Protein 4FE3 (pdb70)

CATH classification: 3.40.50.1000 (+1 more: 1.10.150.340)

Solvent-accessible surface area: 13437 Å² total; per-residue (Å²): 124,15,96,9,185,156,14,106,31,11,103,92,112,12,16,98,31,130,69,62,90,133,2,38,111,15,1,38,6,0,61,174,16,14,35,83,77,0,1,0,0,0,8,1,22,17,0,0,1,37,12,22,102,131,86,152,112,10,12,20,0,27,16,2,0,6,85,15,185,47,3,79,113,113,12,48,146,104,6,76,97,21,38,129,95,1,35,49,28,36,22,36,40,128,54,68,59,132,86,20,70,77,97,0,52,77,32,17,90,94,8,16,32,26,0,59,144,43,20,0,36,120,83,82,13,130,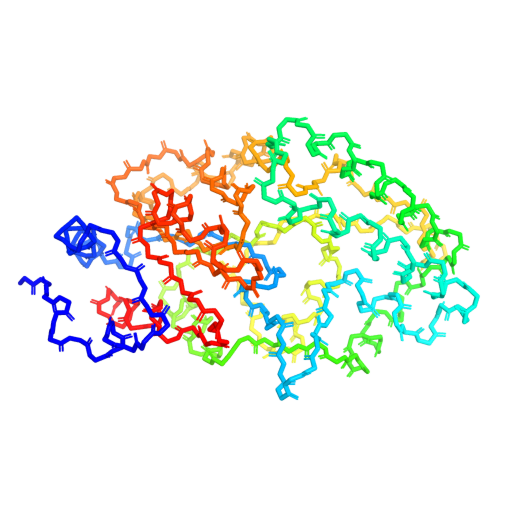98,8,6,68,102,31,115,34,53,13,0,102,20,50,98,108,0,1,30,45,0,64,132,64,51,2,21,0,0,0,0,1,11,2,0,0,23,0,0,36,12,5,0,126,82,36,51,6,66,51,110,21,13,91,13,23,12,2,46,3,45,38,34,164,119,24,51,4,115,13,47,123,78,117,57,18,4,15,8,19,6,52,62,13,0,108,125,27,86,117,34,2,71,148,28,136,115,17,3,2,0,0,0,0,0,28,15,33,5,3,26,108,0,13,65,14,19,55,64,68,93,62,41,0,51,0,0,0,2,11,43,93,32,136,114,23,35,134,118,13,26,85,34,4,33,0,0,1,26,97,8,35,5,0,67,4,0,30,16,2,1,116,83,9,51

GO terms:
  GO:0008253 5'-nucleotidase activity (F, IDA)
  GO:0006248 CMP catabolic process (P, IDA)
  GO:0005739 mitochondrion (C, HDA)
  GO:0008253 5'-nucleotidase activity (F, EXP)

Nearest PDB structures (foldseek):
  4kx5-assembly1_A  TM=1.003E+00  e=7.311E-60  Mus musculus
  2g09-assembly1_A  TM=9.878E-01  e=4.409E-56  Mus musculus
  2jga-assembly1_A  TM=9.831E-01  e=2.141E-49  Homo sapiens
  2cn1-assembly1_A  TM=9.825E-01  e=8.929E-48  Homo sapiens
  4nwi-assembly1_A  TM=8.933E-01  e=1.719E-29  Drosophila melanogaster

Organism: Mus musculus (NCBI:txid10090)

Foldseek 3Di:
DDDLVVPVVCVPPLKDFPDVVLVRVLLVVLQVLFLQQEAEEEEPPCFQWPQADPPGGFDDLLVLLLPFPLADPVLSVVLVVLCVVLVCLQPPLVDDLVRSVVSQVVSCVVSQVSQLVSFDAPVCLLVSLVPGRIGGFACSCLVLVLCVVSLHAYEHEYLHEQSNRVSNCVVVVRPDPSYHYHYWYFDAPPRRTTNGTDDDHDTLAVLLPVLQVPLVVQVVSLSNQRYEYIEAHPNSLNNNVNHDHHDRYAYEYEDQPPCVSCVVVCNVRHRMYRYNHRHPVVVSVSSVSRD

B-factor: mean 25.25, std 13.28, range [6.37, 98.55]

Structure (mmCIF, N/CA/C/O backbone):
data_4FE3
#
_entry.id   4FE3
#
_cell.length_a   46.878
_cell.length_b   46.878
_cell.length_c   287.101
_cell.angle_alpha   90.000
_cell.angle_beta   90.000
_cell.angle_gamma   90.000
#
_symmetry.space_group_name_H-M   'P 43 2 2'
#
loop_
_entity.id
_entity.type
_entity.pdbx_description
1 polymer "Cytosolic 5'-nucleotidase 3"
2 non-polymer BETA-MERCAPTOETHANOL
3 non-polymer 'SODIUM ION'
4 non-polymer 'MAGNESIUM ION'
5 non-polymer "URIDINE-5'-MONOPHOSPHATE"
6 water water
#
loop_
_atom_site.group_PDB
_atom_site.id
_atom_site.type_symbol
_atom_site.label_atom_id
_atom_site.label_alt_id
_atom_site.label_comp_id
_atom_site.label_asym_id
_atom_site.label_entity_id
_atom_site.label_seq_id
_atom_site.pdbx_PDB_ins_code
_atom_site.Cartn_x
_atom_site.Cartn_y
_atom_site.Cartn_z
_atom_site.occupancy
_atom_site.B_iso_or_equiv
_atom_site.auth_seq_id
_atom_site.auth_comp_id
_atom_site.auth_asym_id
_atom_site.auth_atom_id
_atom_site.pdbx_PDB_model_num
ATOM 1 N N . ALA A 1 7 ? 26.397 -8.154 12.039 1.00 55.91 7 ALA A N 1
ATOM 2 C CA . ALA A 1 7 ? 26.044 -7.110 11.035 1.00 48.05 7 ALA A CA 1
ATOM 3 C C . ALA A 1 7 ? 24.577 -6.699 11.145 1.00 43.51 7 ALA A C 1
ATOM 4 O O . ALA A 1 7 ? 23.711 -7.508 11.487 1.00 36.10 7 ALA A O 1
ATOM 6 N N . VAL A 1 8 ? 24.309 -5.439 10.814 1.00 36.71 8 VAL A N 1
ATOM 7 C CA . VAL A 1 8 ? 22.947 -4.913 10.729 1.00 23.20 8 VAL A CA 1
ATOM 8 C C . VAL A 1 8 ? 22.435 -5.066 9.300 1.00 23.11 8 VAL A C 1
ATOM 9 O O . VAL A 1 8 ? 23.104 -4.637 8.350 1.00 19.69 8 VAL A O 1
ATOM 13 N N . HIS A 1 9 ? 21.291 -5.729 9.142 1.00 20.74 9 HIS A N 1
ATOM 14 C CA . HIS A 1 9 ? 20.685 -5.878 7.819 1.00 21.85 9 HIS A CA 1
ATOM 15 C C . HIS A 1 9 ? 19.290 -5.384 7.905 1.00 20.69 9 HIS A C 1
ATOM 16 O O . HIS A 1 9 ? 18.446 -6.011 8.559 1.00 18.74 9 HIS A O 1
ATOM 23 N N . LEU A 1 10 ? 19.022 -4.230 7.290 1.00 19.01 10 LEU A N 1
ATOM 24 C CA . LEU A 1 10 ? 17.699 -3.651 7.359 1.00 16.17 10 LEU A CA 1
ATOM 25 C C . LEU A 1 10 ? 16.637 -4.601 6.803 1.00 15.35 10 LEU A C 1
ATOM 26 O O . LEU A 1 10 ? 15.490 -4.544 7.223 1.00 16.36 10 LEU A O 1
ATOM 31 N N . LYS A 1 11 ? 17.003 -5.406 5.803 1.00 18.16 11 LYS A N 1
ATOM 32 C CA . LYS A 1 11 ? 16.034 -6.292 5.176 1.00 22.33 11 LYS A CA 1
ATOM 33 C C . LYS A 1 11 ? 15.519 -7.357 6.140 1.00 22.18 11 LYS A C 1
ATOM 34 O O . LYS A 1 11 ? 14.536 -8.031 5.842 1.00 26.41 11 LYS A O 1
ATOM 40 N N . MET A 1 12 ? 16.227 -7.548 7.242 1.00 19.63 12 MET A N 1
ATOM 41 C CA . MET A 1 12 ? 15.857 -8.559 8.243 1.00 21.71 12 MET A CA 1
ATOM 42 C C . MET A 1 12 ? 14.957 -7.961 9.325 1.00 20.67 12 MET A C 1
ATOM 43 O O . MET A 1 12 ? 14.536 -8.669 10.250 1.00 20.28 12 MET A O 1
ATOM 48 N N . MET A 1 13 ? 14.697 -6.641 9.244 1.00 18.03 13 MET A N 1
ATOM 49 C CA . MET A 1 13 ? 13.954 -5.918 10.269 1.00 17.36 13 MET A CA 1
ATOM 50 C C . MET A 1 13 ? 12.616 -5.425 9.725 1.00 16.90 13 MET A C 1
ATOM 51 O O . MET A 1 13 ? 12.562 -4.500 8.904 1.00 19.09 13 MET A O 1
ATOM 56 N N . PRO A 1 14 ? 11.504 -6.047 10.153 1.00 18.94 14 PRO A N 1
ATOM 57 C CA . PRO A 1 14 ? 10.242 -5.721 9.517 1.00 17.48 14 PRO A CA 1
ATOM 58 C C . PRO A 1 14 ? 9.796 -4.248 9.677 1.00 16.78 14 PRO A C 1
ATOM 59 O O . PRO A 1 14 ? 9.076 -3.739 8.802 1.00 17.80 14 PRO A O 1
ATOM 63 N N . GLU A 1 15 ? 10.203 -3.604 10.776 1.00 17.10 15 GLU A N 1
ATOM 64 C CA . GLU A 1 15 ? 9.814 -2.200 11.034 1.00 20.11 15 GLU A CA 1
ATOM 65 C C . GLU A 1 15 ? 10.333 -1.329 9.895 1.00 18.54 15 GLU A C 1
ATOM 66 O O . GLU A 1 15 ? 9.745 -0.261 9.613 1.00 18.22 15 GLU A O 1
ATOM 72 N N . PHE A 1 16 ? 11.425 -1.773 9.277 1.00 15.02 16 PHE A N 1
ATOM 73 C CA . PHE A 1 16 ? 12.122 -0.975 8.223 1.00 15.33 16 PHE A CA 1
ATOM 74 C C . PHE A 1 16 ? 11.520 -1.221 6.848 1.00 17.62 16 PHE A C 1
ATOM 75 O O . PHE A 1 16 ? 11.806 -0.485 5.899 1.00 20.06 16 PHE A O 1
ATOM 83 N N . GLN A 1 17 ? 10.656 -2.232 6.745 1.00 19.29 17 GLN A N 1
ATOM 84 C CA . GLN A 1 17 ? 9.958 -2.520 5.479 1.00 21.78 17 GLN A CA 1
ATOM 85 C C . GLN A 1 17 ? 8.551 -1.926 5.415 1.00 24.64 17 GLN A C 1
ATOM 86 O O . GLN A 1 17 ? 7.878 -2.030 4.394 1.00 37.90 17 GLN A O 1
ATOM 92 N N . LYS A 1 18 ? 8.089 -1.326 6.502 1.00 22.01 18 LYS A N 1
ATOM 93 C CA . LYS A 1 18 ? 6.793 -0.646 6.486 1.00 19.14 18 LYS A CA 1
ATOM 94 C C . LYS A 1 18 ? 6.785 0.403 5.351 1.00 24.70 18 LYS A C 1
ATOM 95 O O . LYS A 1 18 ? 7.809 0.997 5.031 1.00 24.29 18 LYS A O 1
ATOM 101 N N . SER A 1 19 ? 5.639 0.617 4.712 1.00 27.29 19 SER A N 1
ATOM 102 C CA . SER A 1 19 ? 5.631 1.477 3.521 1.00 27.25 19 SER A CA 1
ATOM 103 C C . SER A 1 19 ? 5.922 2.953 3.861 1.00 21.38 19 SER A C 1
ATOM 104 O O . SER A 1 19 ? 6.308 3.708 2.980 1.00 22.69 19 SER A O 1
ATOM 107 N N . SER A 1 20 ? 5.794 3.336 5.132 1.00 18.96 20 SER A N 1
ATOM 108 C CA . SER A 1 20 ? 6.070 4.728 5.533 1.00 16.74 20 SER A CA 1
ATOM 109 C C . SER A 1 20 ? 7.600 4.981 5.635 1.00 15.92 20 SER A C 1
ATOM 110 O O . SER A 1 20 ? 8.039 6.137 5.800 1.00 14.28 20 SER A O 1
ATOM 113 N N . VAL A 1 21 ? 8.413 3.934 5.506 1.00 13.61 21 VAL A N 1
ATOM 114 C CA . VAL A 1 21 ? 9.844 4.076 5.824 1.00 12.77 21 VAL A CA 1
ATOM 115 C C . VAL A 1 21 ? 10.630 4.266 4.534 1.00 16.66 21 VAL A C 1
ATOM 116 O O . VAL A 1 21 ? 10.704 3.363 3.700 1.00 15.07 21 VAL A O 1
ATOM 120 N N . ARG A 1 22 ? 11.222 5.445 4.360 1.00 12.58 22 ARG A N 1
ATOM 121 C CA . ARG A 1 22 ? 11.991 5.750 3.156 1.00 13.17 22 ARG A CA 1
ATOM 122 C C . ARG A 1 22 ? 13.438 6.071 3.515 1.00 13.91 22 ARG A C 1
ATOM 123 O O . ARG A 1 22 ? 13.709 6.996 4.293 1.00 14.70 22 ARG A O 1
ATOM 131 N N . ILE A 1 23 ? 14.364 5.345 2.892 1.00 12.21 23 ILE A N 1
ATOM 132 C CA . ILE A 1 23 ? 15.788 5.427 3.224 1.00 12.17 23 ILE A CA 1
ATOM 133 C C . ILE A 1 23 ? 16.599 5.536 1.935 1.00 15.62 23 ILE A C 1
ATOM 134 O O . ILE A 1 23 ? 16.644 4.601 1.142 1.00 15.70 23 ILE A O 1
ATOM 139 N N . LYS A 1 24 ? 17.207 6.698 1.728 1.00 12.57 24 LYS A N 1
ATOM 140 C CA . LYS A 1 24 ? 17.960 6.926 0.490 1.00 13.73 24 LYS A CA 1
ATOM 141 C C . LYS A 1 24 ? 19.195 6.015 0.426 1.00 14.97 24 LYS A C 1
ATOM 142 O O . LYS A 1 24 ? 19.541 5.505 -0.661 1.00 14.49 24 LYS A O 1
ATOM 148 N N . ASN A 1 25 ? 19.885 5.842 1.567 1.00 13.31 25 ASN A N 1
ATOM 149 C CA . ASN A 1 25 ? 21.176 5.165 1.591 1.00 11.86 25 ASN A CA 1
ATOM 150 C C . ASN A 1 25 ? 21.145 4.046 2.632 1.00 12.22 25 ASN A C 1
ATOM 151 O O . ASN A 1 25 ? 21.608 4.241 3.762 1.00 12.94 25 ASN A O 1
ATOM 156 N N . PRO A 1 26 ? 20.601 2.880 2.262 1.00 15.09 26 PRO A N 1
ATOM 157 C CA . PRO A 1 26 ? 20.433 1.897 3.337 1.00 13.48 26 PRO A CA 1
ATOM 158 C C . PRO A 1 26 ? 21.743 1.309 3.874 1.00 14.75 26 PRO A C 1
ATOM 159 O O . PRO A 1 26 ? 21.827 1.009 5.069 1.00 13.37 26 PRO A O 1
ATOM 163 N N . THR A 1 27 ? 22.787 1.201 3.049 1.00 15.77 27 THR A N 1
ATOM 164 C CA . THR A 1 27 ? 24.036 0.665 3.578 1.00 15.50 27 THR A CA 1
ATOM 165 C C . THR A 1 27 ? 24.658 1.622 4.582 1.00 15.56 27 THR A C 1
ATOM 166 O O . THR A 1 27 ? 25.206 1.167 5.588 1.00 14.40 27 THR A O 1
ATOM 170 N N . ARG A 1 28 ? 24.517 2.943 4.362 1.00 13.62 28 ARG A N 1
ATOM 171 C CA . ARG A 1 28 ? 25.023 3.906 5.340 1.00 12.55 28 ARG A CA 1
ATOM 172 C C . ARG A 1 28 ? 24.225 3.842 6.645 1.00 13.52 28 ARG A C 1
ATOM 173 O O . ARG A 1 28 ? 24.813 3.871 7.716 1.00 13.97 28 ARG A O 1
ATOM 181 N N . VAL A 1 29 ? 22.905 3.732 6.533 1.00 11.69 29 VAL A N 1
ATOM 182 C CA . VAL A 1 29 ? 22.053 3.568 7.716 1.00 12.43 29 VAL A CA 1
ATOM 183 C C . VAL A 1 29 ? 22.452 2.308 8.489 1.00 13.74 29 VAL A C 1
ATOM 184 O O . VAL A 1 29 ? 22.606 2.344 9.707 1.00 12.85 29 VAL A O 1
ATOM 188 N N . GLU A 1 30 ? 22.729 1.220 7.780 1.00 13.10 30 GLU A N 1
ATOM 189 C CA . GLU A 1 30 ? 23.281 0.016 8.448 1.00 14.79 30 GLU A CA 1
ATOM 190 C C . GLU A 1 30 ? 24.571 0.273 9.209 1.00 15.59 30 GLU A C 1
ATOM 191 O O . GLU A 1 30 ? 24.718 -0.170 10.359 1.00 16.27 30 GLU A O 1
ATOM 197 N N . GLU A 1 31 ? 25.499 1.011 8.600 1.00 14.09 31 GLU A N 1
ATOM 198 C CA . GLU A 1 31 ? 26.796 1.284 9.230 1.00 15.98 31 GLU A CA 1
ATOM 199 C C . GLU A 1 31 ? 26.567 2.134 10.459 1.00 17.03 31 GLU A C 1
ATOM 200 O O . GLU A 1 31 ? 27.191 1.916 11.497 1.00 18.16 31 GLU A O 1
ATOM 206 N N . ILE A 1 32 ? 25.693 3.133 10.339 1.00 14.23 32 ILE A N 1
ATOM 207 C CA . ILE A 1 32 ? 25.428 3.998 11.500 1.00 14.14 32 ILE A CA 1
ATOM 208 C C . ILE A 1 32 ? 24.865 3.209 12.675 1.00 14.54 32 ILE A C 1
ATOM 209 O O . ILE A 1 32 ? 25.347 3.320 13.819 1.00 14.55 32 ILE A O 1
ATOM 214 N N . ILE A 1 33 ? 23.831 2.432 12.392 1.00 14.25 33 ILE A N 1
ATOM 215 C CA . ILE A 1 33 ? 23.179 1.638 13.433 1.00 13.22 33 ILE A CA 1
ATOM 216 C C . ILE A 1 33 ? 24.186 0.636 14.003 1.00 16.72 33 ILE A C 1
ATOM 217 O O . ILE A 1 33 ? 24.250 0.442 15.213 1.00 15.69 33 ILE A O 1
ATOM 222 N N . CYS A 1 34 ? 25.016 0.039 13.148 1.00 16.17 34 CYS A N 1
ATOM 223 C CA . CYS A 1 34 ? 26.093 -0.801 13.648 1.00 19.25 34 CYS A CA 1
ATOM 224 C C . CYS A 1 34 ? 26.969 -0.049 14.670 1.00 15.40 34 CYS A C 1
ATOM 225 O O . CYS A 1 34 ? 27.285 -0.586 15.747 1.00 19.73 34 CYS A O 1
ATOM 228 N N . GLY A 1 35 ? 27.333 1.194 14.348 1.00 15.86 35 GLY A N 1
ATOM 229 C CA . GLY A 1 35 ? 28.083 2.059 15.259 1.00 18.38 35 GLY A CA 1
ATOM 230 C C . GLY A 1 35 ? 27.357 2.308 16.572 1.00 19.65 35 GLY A C 1
ATOM 231 O O . GLY A 1 35 ? 27.960 2.259 17.628 1.00 17.42 35 GLY A O 1
ATOM 232 N N . LEU A 1 36 ? 26.064 2.630 16.502 1.00 14.95 36 LEU A N 1
ATOM 233 C CA . LEU A 1 36 ? 25.277 2.860 17.740 1.00 13.35 36 LEU A CA 1
ATOM 234 C C . LEU A 1 36 ? 25.328 1.598 18.604 1.00 17.65 36 LEU A C 1
ATOM 235 O O . LEU A 1 36 ? 25.481 1.685 19.806 1.00 19.36 36 LEU A O 1
ATOM 240 N N . ILE A 1 37 ? 25.172 0.441 17.980 1.00 15.06 37 ILE A N 1
ATOM 241 C CA . ILE A 1 37 ? 25.069 -0.809 18.721 1.00 21.13 37 ILE A CA 1
ATOM 242 C C . ILE A 1 37 ? 26.419 -1.101 19.381 1.00 20.30 37 ILE A C 1
ATOM 243 O O . ILE A 1 37 ? 26.498 -1.451 20.583 1.00 18.40 37 ILE A O 1
ATOM 248 N N . LYS A 1 38 ? 27.490 -0.871 18.632 1.00 19.32 38 LYS A N 1
ATOM 249 C CA . LYS A 1 38 ? 28.849 -1.015 19.190 1.00 21.52 38 LYS A CA 1
ATOM 250 C C . LYS A 1 38 ? 29.075 -0.182 20.459 1.00 25.66 38 LYS A C 1
ATOM 251 O O . LYS A 1 38 ? 29.687 -0.649 21.437 1.00 22.31 38 LYS A O 1
ATOM 257 N N . GLY A 1 39 ? 28.553 1.032 20.463 1.00 21.23 39 GLY A N 1
ATOM 258 C CA . GLY A 1 39 ? 28.833 1.985 21.523 1.00 20.76 39 GLY A CA 1
ATOM 259 C C . GLY A 1 39 ? 27.976 1.714 22.743 1.00 20.24 39 GLY A C 1
ATOM 260 O O . GLY A 1 39 ? 28.377 2.033 23.881 1.00 22.02 39 GLY A O 1
ATOM 261 N N . GLY A 1 40 ? 26.781 1.186 22.490 1.00 18.91 40 GLY A N 1
ATOM 262 C CA . GLY A 1 40 ? 25.801 0.868 23.508 1.00 18.45 40 GLY A CA 1
ATOM 263 C C . GLY A 1 40 ? 25.329 2.066 24.298 1.00 16.46 40 GLY A C 1
ATOM 264 O O . GLY A 1 40 ? 25.451 3.220 23.859 1.00 16.73 40 GLY A O 1
ATOM 265 N N . ALA A 1 41 ? 24.816 1.791 25.497 1.00 18.31 41 ALA A N 1
ATOM 266 C CA . ALA A 1 41 ? 24.252 2.836 26.351 1.00 20.84 41 ALA A CA 1
ATOM 267 C C . ALA A 1 41 ? 25.276 3.905 26.687 1.00 20.41 41 ALA A C 1
ATOM 268 O O . ALA A 1 41 ? 24.959 5.101 26.742 1.00 16.57 41 ALA A O 1
ATOM 270 N N . ALA A 1 42 ? 26.513 3.477 26.930 1.00 19.96 42 ALA A N 1
ATOM 271 C CA . ALA A 1 42 ? 27.524 4.376 27.458 1.00 22.59 42 ALA A CA 1
ATOM 272 C C . ALA A 1 42 ? 27.850 5.510 26.504 1.00 19.99 42 ALA A C 1
ATOM 273 O O . ALA A 1 42 ? 28.288 6.578 26.930 1.00 21.17 42 ALA A O 1
ATOM 275 N N . LYS A 1 43 ? 27.609 5.309 25.206 1.00 14.28 43 LYS A N 1
ATOM 276 C CA . LYS A 1 43 ? 27.968 6.300 24.223 1.00 16.14 43 LYS A CA 1
ATOM 277 C C . LYS A 1 43 ? 26.778 7.067 23.652 1.00 17.27 43 LYS A C 1
ATOM 278 O O . LYS A 1 43 ? 26.971 7.978 22.847 1.00 18.16 43 LYS A O 1
ATOM 284 N N . LEU A 1 44 ? 25.564 6.707 24.069 1.00 15.83 44 LEU A N 1
ATOM 285 C CA . LEU A 1 44 ? 24.358 7.182 23.337 1.00 13.62 44 LEU A CA 1
ATOM 286 C C . LEU A 1 44 ? 23.815 8.463 23.975 1.00 13.69 44 LEU A C 1
ATOM 287 O O . LEU A 1 44 ? 23.776 8.573 25.217 1.00 15.52 44 LEU A O 1
ATOM 292 N N . GLN A 1 45 ? 23.346 9.412 23.165 1.00 13.36 45 GLN A N 1
ATOM 293 C CA . GLN A 1 45 ? 22.409 10.439 23.670 1.00 11.41 45 GLN A CA 1
ATOM 294 C C . GLN A 1 45 ? 21.360 10.759 22.593 1.00 11.29 45 GLN A C 1
ATOM 295 O O . GLN A 1 45 ? 21.591 10.498 21.404 1.00 11.61 45 GLN A O 1
ATOM 301 N N . ILE A 1 46 ? 20.223 11.328 22.999 1.00 10.73 46 ILE A N 1
ATOM 302 C CA . ILE A 1 46 ? 19.124 11.608 22.071 1.00 10.67 46 ILE A CA 1
ATOM 303 C C . ILE A 1 46 ? 18.939 13.116 22.024 1.00 10.14 46 ILE A C 1
ATOM 304 O O . ILE A 1 46 ? 18.941 13.811 23.047 1.00 12.77 46 ILE A O 1
ATOM 309 N N . ILE A 1 47 ? 18.785 13.626 20.811 1.00 10.62 47 ILE A N 1
ATOM 310 C CA . ILE A 1 47 ? 18.411 15.038 20.636 1.00 11.02 47 ILE A CA 1
ATOM 311 C C . ILE A 1 47 ? 17.162 15.050 19.776 1.00 13.15 47 ILE A C 1
ATOM 312 O O . ILE A 1 47 ? 17.162 14.514 18.663 1.00 13.32 47 ILE A O 1
ATOM 317 N N . THR A 1 48 ? 16.076 15.604 20.302 1.00 11.51 48 THR A N 1
ATOM 318 C CA . THR A 1 48 ? 14.801 15.463 19.608 1.00 12.37 48 THR A CA 1
ATOM 319 C C . THR A 1 48 ? 13.974 16.742 19.640 1.00 12.10 48 THR A C 1
ATOM 320 O O . THR A 1 48 ? 13.954 17.456 20.639 1.00 11.68 48 THR A O 1
ATOM 324 N N . ASP A 1 49 ? 13.248 16.966 18.548 1.00 10.61 49 ASP A N 1
ATOM 325 C CA . ASP A 1 49 ? 12.193 17.983 18.470 1.00 9.79 49 ASP A CA 1
ATOM 326 C C . ASP A 1 49 ? 11.014 17.514 19.298 1.00 11.75 49 ASP A C 1
ATOM 327 O O . ASP A 1 49 ? 10.945 16.332 19.683 1.00 13.83 49 ASP A O 1
ATOM 332 N N . PHE A 1 50 ? 10.045 18.400 19.540 1.00 10.20 50 PHE A N 1
ATOM 333 C CA . PHE A 1 50 ? 8.847 17.937 20.193 1.00 11.88 50 PHE A CA 1
ATOM 334 C C . PHE A 1 50 ? 7.635 17.858 19.292 1.00 12.02 50 PHE A C 1
ATOM 335 O O . PHE A 1 50 ? 7.190 16.767 18.970 1.00 11.74 50 PHE A O 1
ATOM 343 N N . ASN A 1 51 ? 7.093 19.019 18.904 1.00 12.56 51 ASN A N 1
ATOM 344 C CA . ASN A 1 51 ? 5.792 19.032 18.198 1.00 10.70 51 ASN A CA 1
ATOM 345 C C . ASN A 1 51 ? 5.874 18.333 16.847 1.00 9.48 51 ASN A C 1
ATOM 346 O O . ASN A 1 51 ? 6.742 18.650 16.024 1.00 11.84 51 ASN A O 1
ATOM 351 N N . MET A 1 52 ? 4.952 17.385 16.636 1.00 10.60 52 MET A N 1
ATOM 352 C CA . MET A 1 52 ? 4.847 16.589 15.398 1.00 11.02 52 MET A CA 1
ATOM 353 C C . MET A 1 52 ? 5.999 15.602 15.210 1.00 12.83 52 MET A C 1
ATOM 354 O O . MET A 1 52 ? 6.072 14.914 14.189 1.00 12.93 52 MET A O 1
ATOM 359 N N . THR A 1 53 ? 6.914 15.572 16.179 1.00 10.28 53 THR A N 1
ATOM 360 C CA . THR A 1 53 ? 7.987 14.564 16.224 1.00 11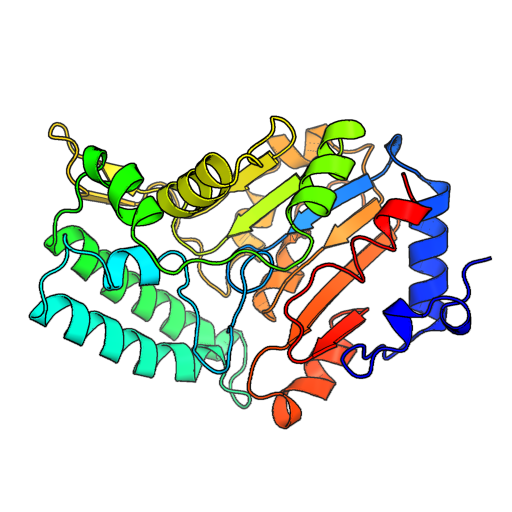.75 53 THR A CA 1
ATOM 361 C C . THR A 1 53 ? 7.718 13.574 17.354 1.00 11.17 53 THR A C 1
ATOM 362 O O . THR A 1 53 ? 7.565 12.383 17.083 1.00 13.59 53 THR A O 1
ATOM 366 N N . LEU A 1 54 ? 7.689 14.035 18.608 1.00 9.09 54 LEU A N 1
ATOM 367 C CA . LEU A 1 54 ? 7.260 13.165 19.694 1.00 10.55 54 LEU A CA 1
ATOM 368 C C . LEU A 1 54 ? 5.762 13.128 19.821 1.00 12.33 54 LEU A C 1
ATOM 369 O O . LEU A 1 54 ? 5.202 12.152 20.330 1.00 13.50 54 LEU A O 1
ATOM 374 N N . SER A 1 55 ? 5.112 14.197 19.372 1.00 13.44 55 SER A N 1
ATOM 375 C CA . SER A 1 55 ? 3.644 14.207 19.388 1.00 14.21 55 SER A CA 1
ATOM 376 C C . SER A 1 55 ? 3.093 13.886 18.006 1.00 12.88 55 SER A C 1
ATOM 377 O O . SER A 1 55 ? 3.803 13.945 17.002 1.00 13.73 55 SER A O 1
ATOM 380 N N . ARG A 1 56 ? 1.823 13.482 17.950 1.00 12.16 56 ARG A N 1
ATOM 381 C CA . ARG A 1 56 ? 1.242 13.121 16.644 1.00 11.75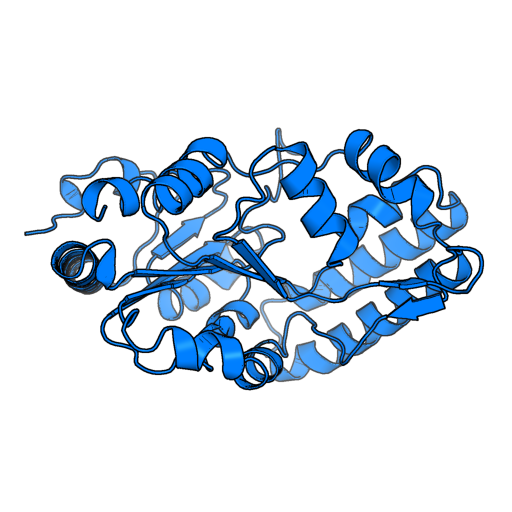 56 ARG A CA 1
ATOM 382 C C . ARG A 1 56 ? 0.827 14.347 15.832 1.00 14.04 56 ARG A C 1
ATOM 383 O O . ARG A 1 56 ? 0.401 15.368 16.390 1.00 15.53 56 ARG A O 1
ATOM 391 N N . PHE A 1 57 ? 0.979 14.235 14.508 1.00 13.01 57 PHE A N 1
ATOM 392 C CA . PHE A 1 57 ? 0.537 15.299 13.601 1.00 13.72 57 PHE A CA 1
ATOM 393 C C . PHE A 1 57 ? -0.978 15.197 13.387 1.00 16.27 57 PHE A C 1
ATOM 394 O O . PHE A 1 57 ? -1.654 16.207 13.217 1.00 16.42 57 PHE A O 1
ATOM 402 N N . SER A 1 58 ? -1.480 13.972 13.356 1.00 16.66 58 SER A N 1
ATOM 403 C CA . SER A 1 58 ? -2.931 13.747 13.202 1.00 17.49 58 SER A CA 1
ATOM 404 C C . SER A 1 58 ? -3.305 12.395 13.786 1.00 18.90 58 SER A C 1
ATOM 405 O O . SER A 1 58 ? -2.430 11.546 14.027 1.00 18.78 58 SER A O 1
ATOM 408 N N . TYR A 1 59 ? -4.608 12.203 14.029 1.00 19.24 59 TYR A N 1
ATOM 409 C CA . TYR A 1 59 ? -5.136 10.955 14.588 1.00 20.13 59 TYR A CA 1
ATOM 410 C C . TYR A 1 59 ? -6.560 10.805 14.043 1.00 21.50 59 TYR A C 1
ATOM 411 O O . TYR A 1 59 ? -7.344 11.749 14.124 1.00 26.25 59 TYR A O 1
ATOM 420 N N . ASN A 1 60 ? -6.846 9.669 13.420 1.00 28.98 60 ASN A N 1
ATOM 421 C CA . ASN A 1 60 ? -8.164 9.451 12.809 1.00 30.03 60 ASN A CA 1
ATOM 422 C C . ASN A 1 60 ? -8.552 10.561 11.849 1.00 39.05 60 ASN A C 1
ATOM 423 O O . ASN A 1 60 ? -9.672 11.061 11.903 1.00 48.17 60 ASN A O 1
ATOM 428 N N . GLY A 1 61 ? -7.616 10.980 11.009 1.00 34.13 61 GLY A N 1
ATOM 429 C CA . GLY A 1 61 ? -7.898 12.003 10.001 1.00 43.68 61 GLY A CA 1
ATOM 430 C C . GLY A 1 61 ? -8.246 13.384 10.535 1.00 44.51 61 GLY A C 1
ATOM 431 O O . GLY A 1 61 ? -8.831 14.198 9.821 1.00 46.39 61 GLY A O 1
ATOM 432 N N . LYS A 1 62 ? -7.900 13.651 11.794 1.00 28.26 62 LYS A N 1
ATOM 433 C CA . LYS A 1 62 ? -8.036 14.971 12.371 1.00 22.78 62 LYS A CA 1
ATOM 434 C C . LYS A 1 62 ? -6.642 15.490 12.811 1.00 21.78 62 LYS A C 1
ATOM 435 O O . LYS A 1 62 ? -5.889 14.754 13.468 1.00 21.16 62 LYS A O 1
ATOM 441 N N . ARG A 1 63 ? -6.355 16.754 12.508 1.00 21.14 63 ARG A N 1
ATOM 442 C CA . ARG A 1 63 ? -5.070 17.383 12.883 1.00 21.55 63 ARG A CA 1
ATOM 443 C C . ARG A 1 63 ? -4.984 17.502 14.399 1.00 23.23 63 ARG A C 1
ATOM 444 O O . ARG A 1 63 ? -5.975 17.845 15.061 1.00 21.39 63 ARG A O 1
ATOM 452 N N . CYS A 1 64 ? -3.804 17.222 14.962 1.00 17.37 64 CYS A N 1
ATOM 453 C CA . CYS A 1 64 ? -3.608 17.290 16.417 1.00 17.79 64 CYS A CA 1
ATOM 454 C C . CYS A 1 64 ? -2.895 18.598 16.799 1.00 17.58 64 CYS A C 1
ATOM 455 O O . CYS A 1 64 ? -2.155 19.174 15.973 1.00 17.07 64 CYS A O 1
ATOM 458 N N . PRO A 1 65 ? -3.070 19.052 18.054 1.00 18.06 65 PRO A N 1
ATOM 459 C CA . PRO A 1 65 ? -2.534 20.357 18.435 1.00 16.09 65 PRO A CA 1
ATOM 460 C C . PRO A 1 65 ? -1.036 20.344 18.672 1.00 16.42 65 PRO A C 1
ATOM 461 O O . PRO A 1 65 ? -0.495 19.359 19.175 1.00 15.29 65 PRO A O 1
ATOM 465 N N . THR A 1 66 ? -0.381 21.435 18.307 1.00 15.72 66 THR A N 1
ATOM 466 C CA . THR A 1 66 ? 0.941 21.723 18.847 1.00 13.25 66 THR A CA 1
ATOM 467 C C . THR A 1 66 ? 0.789 22.302 20.238 1.00 14.18 66 THR A C 1
ATOM 468 O O . THR A 1 66 ? -0.353 22.568 20.712 1.00 16.90 66 THR A O 1
ATOM 472 N N . CYS A 1 67 ? 1.906 22.521 20.926 1.00 14.16 67 CYS A N 1
ATOM 473 C CA A CYS A 1 67 ? 1.881 23.144 22.248 0.70 14.81 67 CYS A CA 1
ATOM 474 C CA B CYS A 1 67 ? 1.761 23.108 22.250 0.30 16.54 67 CYS A CA 1
ATOM 475 C C . CYS A 1 67 ? 1.234 24.537 22.227 1.00 16.82 67 CYS A C 1
ATOM 476 O O . CYS A 1 67 ? 0.502 24.925 23.150 1.00 19.72 67 CYS A O 1
ATOM 481 N N . HIS A 1 68 ? 1.509 25.307 21.174 1.00 15.01 68 HIS A N 1
ATOM 482 C CA . HIS A 1 68 ? 0.828 26.613 21.045 1.00 15.76 68 HIS A CA 1
ATOM 483 C C . HIS A 1 68 ? -0.664 26.432 20.893 1.00 20.19 68 HIS A C 1
ATOM 484 O O . HIS A 1 68 ? -1.454 27.183 21.503 1.00 20.98 68 HIS A O 1
ATOM 491 N N . ASN A 1 69 ? -1.065 25.439 20.100 1.00 16.84 69 ASN A N 1
ATOM 492 C CA . ASN A 1 69 ? -2.486 25.194 19.799 1.00 18.64 69 ASN A CA 1
ATOM 493 C C . ASN A 1 69 ? -3.210 24.758 21.063 1.00 24.06 69 ASN A C 1
ATOM 494 O O . ASN A 1 69 ? -4.414 25.021 21.216 1.00 22.16 69 ASN A O 1
ATOM 499 N N . ILE A 1 70 ? -2.503 24.060 21.963 1.00 18.90 70 ILE A N 1
ATOM 500 C CA . ILE A 1 70 ? -3.136 23.676 23.203 1.00 18.20 70 ILE A CA 1
ATOM 501 C C . ILE A 1 70 ? -3.677 24.921 23.895 1.00 25.12 70 ILE A C 1
ATOM 502 O O . ILE A 1 70 ? -4.799 24.915 24.415 1.00 21.99 70 ILE A O 1
ATOM 507 N N . ILE A 1 71 ? -2.872 25.979 23.931 1.00 18.98 71 ILE A N 1
ATOM 508 C CA . ILE A 1 71 ? -3.358 27.227 24.526 1.00 20.30 71 ILE A CA 1
ATOM 509 C C . ILE A 1 71 ? -4.412 27.881 23.624 1.00 21.82 71 ILE A C 1
ATOM 510 O O . ILE A 1 71 ? -5.447 28.345 24.128 1.00 24.76 71 ILE A O 1
ATOM 515 N N . ASP A 1 72 ? -4.169 27.905 22.308 1.00 20.24 72 ASP A N 1
ATOM 516 C CA . ASP A 1 72 ? -5.103 28.558 21.359 1.00 24.47 72 ASP A CA 1
ATOM 517 C C . ASP A 1 72 ? -6.514 28.067 21.585 1.00 27.41 72 ASP A C 1
ATOM 518 O O . ASP A 1 72 ? -7.469 28.851 21.499 1.00 28.64 72 ASP A O 1
ATOM 523 N N . ASN A 1 73 ? -6.634 26.743 21.726 1.00 23.33 73 ASN A N 1
ATOM 524 C CA . ASN A 1 73 ? -7.923 26.047 21.797 1.00 23.65 73 ASN A CA 1
ATOM 525 C C . ASN A 1 73 ? -8.561 25.940 23.183 1.00 23.63 73 ASN A C 1
ATOM 526 O O . ASN A 1 73 ? -9.615 25.299 23.318 1.00 24.52 73 ASN A O 1
ATOM 531 N N . CYS A 1 74 ? -7.936 26.486 24.217 1.00 23.08 74 CYS A N 1
ATOM 532 C CA . CYS A 1 74 ? -8.398 26.185 25.581 1.00 25.25 74 CYS A CA 1
ATOM 533 C C . CYS A 1 74 ? -9.434 27.218 26.076 1.00 26.86 74 CYS A C 1
ATOM 534 O O . CYS A 1 74 ? -9.620 28.276 25.457 1.00 30.37 74 CYS A O 1
ATOM 537 N N . LYS A 1 75 ? -10.033 26.914 27.225 1.00 27.01 75 LYS A N 1
ATOM 538 C CA . LYS A 1 75 ? -11.104 27.733 27.843 1.00 35.07 75 LYS A CA 1
ATOM 539 C C . LYS A 1 75 ? -10.664 29.143 28.214 1.00 35.38 75 LYS A C 1
ATOM 540 O O . LYS A 1 75 ? -11.489 30.039 28.336 1.00 41.61 75 LYS A O 1
ATOM 546 N N . LEU A 1 76 ? -9.372 29.333 28.431 1.00 38.92 76 LEU A N 1
ATOM 547 C CA . LEU A 1 76 ? -8.868 30.604 28.939 1.00 38.51 76 LEU A CA 1
ATOM 548 C C . LEU A 1 76 ? -8.621 31.607 27.826 1.00 35.51 76 LEU A C 1
ATOM 549 O O . LEU A 1 76 ? -8.107 32.696 28.057 1.00 40.20 76 LEU A O 1
ATOM 554 N N . VAL A 1 77 ? -9.002 31.230 26.616 1.00 36.08 77 VAL A N 1
ATOM 555 C CA . VAL A 1 77 ? -8.826 32.075 25.444 1.00 32.36 77 VAL A CA 1
ATOM 556 C C . VAL A 1 77 ? -10.224 32.318 24.883 1.00 31.72 77 VAL A C 1
ATOM 557 O O . VAL A 1 77 ? -10.968 31.364 24.684 1.00 30.88 77 VAL A O 1
ATOM 561 N N . THR A 1 78 ? -10.579 33.583 24.637 1.00 35.30 78 THR A N 1
ATOM 562 C CA . THR A 1 78 ? -11.901 33.913 24.081 1.00 41.92 78 THR A CA 1
ATOM 563 C C . THR A 1 78 ? -12.049 33.425 22.642 1.00 51.33 78 THR A C 1
ATOM 564 O O . THR A 1 78 ? -11.051 33.222 21.937 1.00 40.43 78 THR A O 1
ATOM 568 N N . ASP A 1 79 ? -13.296 33.259 22.203 1.00 34.83 79 ASP A N 1
ATOM 569 C CA . ASP A 1 79 ? -13.581 32.790 20.848 1.00 45.09 79 ASP A CA 1
ATOM 570 C C . ASP A 1 79 ? -13.039 33.731 19.784 1.00 44.97 79 ASP A C 1
ATOM 571 O O . ASP A 1 79 ? -12.656 33.286 18.701 1.00 39.35 79 ASP A O 1
ATOM 576 N N . GLU A 1 80 ? -13.013 35.027 20.095 1.00 40.71 80 GLU A N 1
ATOM 577 C CA . GLU A 1 80 ? -12.533 36.036 19.161 1.00 45.89 80 GLU A CA 1
ATOM 578 C C . GLU A 1 80 ? -11.027 35.868 18.974 1.00 49.87 80 GLU A C 1
ATOM 579 O O . GLU A 1 80 ? -10.515 35.844 17.845 1.00 38.23 80 GLU A O 1
ATOM 585 N N . CYS A 1 81 ? -10.339 35.742 20.103 1.00 38.80 81 CYS A N 1
ATOM 586 C CA . CYS A 1 81 ? -8.911 35.494 20.137 1.00 37.98 81 CYS A CA 1
ATOM 587 C C . CYS A 1 81 ? -8.536 34.184 19.443 1.00 33.92 81 CYS A C 1
ATOM 588 O O . CYS A 1 81 ? -7.583 34.137 18.673 1.00 35.86 81 CYS A O 1
ATOM 591 N N . ARG A 1 82 ? -9.288 33.120 19.716 1.00 29.84 82 ARG A N 1
ATOM 592 C CA . ARG A 1 82 ? -9.013 31.828 19.095 1.00 33.45 82 ARG A CA 1
ATOM 593 C C . ARG A 1 82 ? -9.113 31.949 17.583 1.00 37.32 82 ARG A C 1
ATOM 594 O O . ARG A 1 82 ? -8.296 31.394 16.848 1.00 31.45 82 ARG A O 1
ATOM 602 N N . ARG A 1 83 ? -10.134 32.668 17.121 1.00 33.86 83 ARG A N 1
ATOM 603 C CA . ARG A 1 83 ? -10.300 32.940 15.702 1.00 36.10 83 ARG A CA 1
ATOM 604 C C . ARG A 1 83 ? -9.083 33.642 15.075 1.00 29.61 83 ARG A C 1
ATOM 605 O O . ARG A 1 83 ? -8.605 33.246 14.006 1.00 33.54 83 ARG A O 1
ATOM 613 N N . LYS A 1 84 ? -8.598 34.693 15.727 1.00 29.53 84 LYS A N 1
ATOM 614 C CA . LYS A 1 84 ? -7.382 35.367 15.293 1.00 24.85 84 LYS A CA 1
ATOM 615 C C . LYS A 1 84 ? -6.200 34.384 15.225 1.00 26.97 84 LYS A C 1
ATOM 616 O O . LYS A 1 84 ? -5.389 34.460 14.304 1.00 25.73 84 LYS A O 1
ATOM 622 N N . LEU A 1 85 ? -6.062 33.542 16.247 1.00 28.25 85 LEU A N 1
ATOM 623 C CA . LEU A 1 85 ? -4.884 32.657 16.356 1.00 26.84 85 LEU A CA 1
ATOM 624 C C . LEU A 1 85 ? -4.940 31.575 15.304 1.00 32.49 85 LEU A C 1
ATOM 625 O O . LEU A 1 85 ? -3.910 31.174 14.726 1.00 23.64 85 LEU A O 1
ATOM 630 N N . LEU A 1 86 ? -6.157 31.114 15.040 1.00 25.82 86 LEU A N 1
ATOM 631 C CA . LEU A 1 86 ? -6.372 30.097 14.013 1.00 34.25 86 LEU A CA 1
ATOM 632 C C . LEU A 1 86 ? -6.035 30.610 12.611 1.00 33.59 86 LEU A C 1
ATOM 633 O O . LEU A 1 86 ? -5.391 29.918 11.820 1.00 30.09 86 LEU A O 1
ATOM 638 N N . GLN A 1 87 ? -6.437 31.847 12.332 1.00 29.69 87 GLN A N 1
ATOM 639 C CA . GLN A 1 87 ? -6.121 32.535 11.094 1.00 29.19 87 GLN A CA 1
ATOM 640 C C . GLN A 1 87 ? -4.611 32.798 10.938 1.00 26.55 87 GLN A C 1
ATOM 641 O O . GLN A 1 87 ? -4.058 32.642 9.836 1.00 24.29 87 GLN A O 1
ATOM 647 N N . LEU A 1 88 ? -3.958 33.236 12.014 1.00 24.72 88 LEU A N 1
ATOM 648 C CA . LEU A 1 88 ? -2.488 33.296 12.024 1.00 21.24 88 LEU A CA 1
ATOM 649 C C . LEU A 1 88 ? -1.874 31.948 11.675 1.00 20.77 88 LEU A C 1
ATOM 650 O O . LEU A 1 88 ? -0.956 31.880 10.854 1.00 22.49 88 LEU A O 1
ATOM 655 N N . LYS A 1 89 ? -2.360 30.874 12.295 1.00 23.31 89 LYS A N 1
ATOM 656 C CA . LYS A 1 89 ? -1.774 29.567 11.969 1.00 20.89 89 LYS A CA 1
ATOM 657 C C . LYS A 1 89 ? -1.982 29.205 10.497 1.00 27.25 89 LYS A C 1
ATOM 658 O O . LYS A 1 89 ? -1.054 28.777 9.833 1.00 23.09 89 LYS A O 1
ATOM 664 N N . GLU A 1 90 ? -3.194 29.399 9.969 1.00 27.02 90 GLU A N 1
ATOM 665 C CA . GLU A 1 90 ? -3.430 29.151 8.553 1.00 22.54 90 GLU A CA 1
ATOM 666 C C . GLU A 1 90 ? -2.482 29.900 7.669 1.00 22.90 90 GLU A C 1
ATOM 667 O O . GLU A 1 90 ? -1.936 29.332 6.712 1.00 25.94 90 GLU A O 1
ATOM 673 N N . GLN A 1 91 ? -2.259 31.173 7.990 1.00 21.44 91 GLN A N 1
ATOM 674 C CA . GLN A 1 91 ? -1.412 32.010 7.164 1.00 23.80 91 GLN A CA 1
ATOM 675 C C . GLN A 1 91 ? 0.037 31.549 7.260 1.00 21.28 91 GLN A C 1
ATOM 676 O O . GLN A 1 91 ? 0.698 31.356 6.242 1.00 20.22 91 GLN A O 1
ATOM 682 N N . TYR A 1 92 ? 0.532 31.390 8.490 1.00 19.46 92 TYR A N 1
ATOM 683 C CA . TYR A 1 92 ? 1.965 31.258 8.696 1.00 17.70 92 TYR A CA 1
ATOM 684 C C . TYR A 1 92 ? 2.444 29.798 8.563 1.00 18.24 92 TYR A C 1
ATOM 685 O O . TYR A 1 92 ? 3.561 29.564 8.107 1.00 19.11 92 TYR A O 1
ATOM 694 N N . TYR A 1 93 ? 1.592 28.834 8.915 1.00 18.08 93 TYR A N 1
ATOM 695 C CA . TYR A 1 93 ? 1.964 27.421 8.678 1.00 16.74 93 TYR A CA 1
ATOM 696 C C . TYR A 1 93 ? 2.141 27.194 7.180 1.00 18.17 93 TYR A C 1
ATOM 697 O O . TYR A 1 93 ? 3.016 26.453 6.734 1.00 16.74 93 TYR A O 1
ATOM 706 N N . ALA A 1 94 ? 1.302 27.851 6.382 1.00 20.87 94 ALA A N 1
ATOM 707 C CA . ALA A 1 94 ? 1.397 27.726 4.939 1.00 22.20 94 ALA A CA 1
ATOM 708 C C . ALA A 1 94 ? 2.791 28.126 4.441 1.00 20.09 94 ALA A C 1
ATOM 709 O O . ALA A 1 94 ? 3.365 27.493 3.563 1.00 18.22 94 ALA A O 1
ATOM 711 N N . ILE A 1 95 ? 3.347 29.182 5.022 1.00 18.41 95 ILE A N 1
ATOM 712 C CA . ILE A 1 95 ? 4.719 29.576 4.741 1.00 18.24 95 ILE A CA 1
ATOM 713 C C . ILE A 1 95 ? 5.755 28.612 5.325 1.00 16.84 95 ILE A C 1
ATOM 714 O O . ILE A 1 95 ? 6.744 28.259 4.659 1.00 15.77 95 ILE A O 1
ATOM 719 N N . GLU A 1 96 ? 5.536 2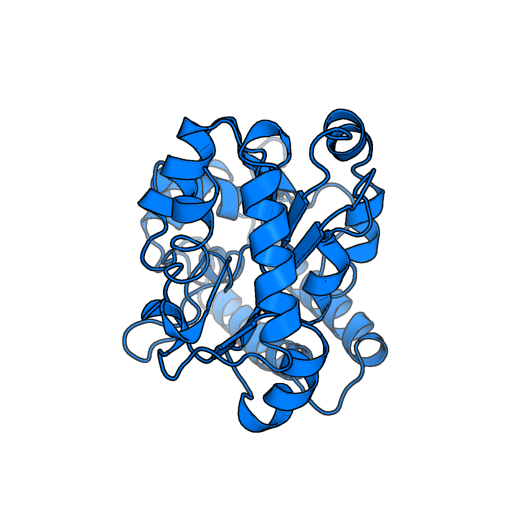8.207 6.576 1.00 15.53 96 GLU A N 1
ATOM 720 C CA . GLU A 1 96 ? 6.423 27.222 7.217 1.00 14.33 96 GLU A CA 1
ATOM 721 C C . GLU A 1 96 ? 6.705 25.993 6.357 1.00 15.99 96 GLU A C 1
ATOM 722 O O . GLU A 1 96 ? 7.866 25.583 6.214 1.00 15.22 96 GLU A O 1
ATOM 728 N N . VAL A 1 97 ? 5.643 25.418 5.772 1.00 18.07 97 VAL A N 1
ATOM 729 C CA . VAL A 1 97 ? 5.799 24.192 4.975 1.00 15.95 97 VAL A CA 1
ATOM 730 C C . VAL A 1 97 ? 5.975 24.387 3.471 1.00 17.22 97 VAL A C 1
ATOM 731 O O . VAL A 1 97 ? 6.193 23.421 2.739 1.00 19.52 97 VAL A O 1
ATOM 735 N N . ASP A 1 98 ? 5.928 25.645 3.022 1.00 19.39 98 ASP A N 1
ATOM 736 C CA . ASP A 1 98 ? 5.991 25.966 1.589 1.00 24.32 98 ASP A CA 1
ATOM 737 C C . ASP A 1 98 ? 7.234 25.380 0.934 1.00 22.48 98 ASP A C 1
ATOM 738 O O . ASP A 1 98 ? 8.353 25.729 1.288 1.00 24.98 98 ASP A O 1
ATOM 743 N N . PRO A 1 99 ? 7.049 24.468 -0.041 1.00 22.76 99 PRO A N 1
ATOM 744 C CA . PRO A 1 99 ? 8.195 23.812 -0.651 1.00 21.47 99 PRO A CA 1
ATOM 745 C C . PRO A 1 99 ? 9.077 24.714 -1.535 1.00 27.48 99 PRO A C 1
ATOM 746 O O . PRO A 1 99 ? 10.211 24.367 -1.802 1.00 31.78 99 PRO A O 1
ATOM 750 N N . VAL A 1 100 ? 8.530 25.824 -2.013 1.00 27.12 100 VAL A N 1
ATOM 751 C CA . VAL A 1 100 ? 9.273 26.716 -2.903 1.00 33.71 100 VAL A CA 1
ATOM 752 C C . VAL A 1 100 ? 10.304 27.555 -2.138 1.00 38.96 100 VAL A C 1
ATOM 753 O O . VAL A 1 100 ? 11.422 27.755 -2.611 1.00 47.13 100 VAL A O 1
ATOM 757 N N . LEU A 1 101 ? 9.933 28.032 -0.951 1.00 28.39 101 LEU A N 1
ATOM 758 C CA . LEU A 1 101 ? 10.756 29.017 -0.228 1.00 22.28 101 LEU A CA 1
ATOM 759 C C . LEU A 1 101 ? 11.984 28.406 0.437 1.00 28.97 101 LEU A C 1
ATOM 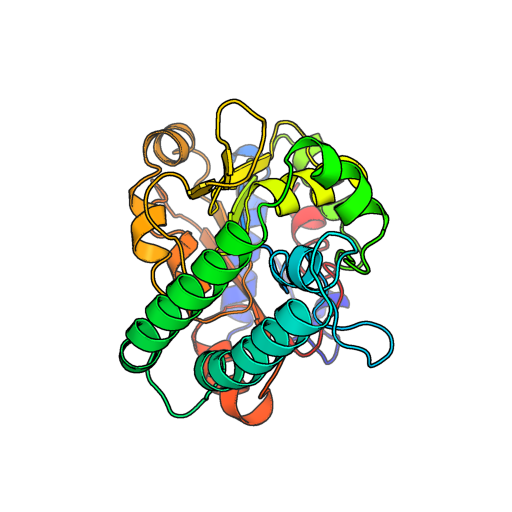760 O O . LEU A 1 101 ? 11.944 27.266 0.917 1.00 29.02 101 LEU A O 1
ATOM 765 N N . THR A 1 102 ? 13.081 29.152 0.467 1.00 23.86 102 THR A N 1
ATOM 766 C CA . THR A 1 102 ? 14.275 28.707 1.182 1.00 24.42 102 THR A CA 1
ATOM 767 C C . THR A 1 102 ? 14.094 28.934 2.689 1.00 26.82 102 THR A C 1
ATOM 768 O O . THR A 1 102 ? 13.232 29.733 3.102 1.00 29.37 102 THR A O 1
ATOM 772 N N . VAL A 1 103 ? 14.912 28.247 3.491 1.00 27.19 103 VAL A N 1
ATOM 773 C CA . VAL A 1 103 ? 14.926 28.436 4.950 1.00 27.49 103 VAL A CA 1
ATOM 774 C C . VAL A 1 103 ? 15.138 29.921 5.254 1.00 31.42 103 VAL A C 1
ATOM 775 O O . VAL A 1 103 ? 14.483 30.481 6.120 1.00 28.21 103 VAL A O 1
ATOM 779 N N . GLU A 1 104 ? 16.026 30.560 4.496 1.00 31.64 104 GLU A N 1
ATOM 780 C CA . GLU A 1 104 ? 16.299 31.983 4.678 1.00 33.42 104 GLU A CA 1
ATOM 781 C C . GLU A 1 104 ? 15.118 32.883 4.329 1.00 31.76 104 GLU A C 1
ATOM 782 O O . GLU A 1 104 ? 14.903 33.892 4.992 1.00 30.31 104 GLU A O 1
ATOM 788 N N . GLU A 1 105 ? 14.322 32.512 3.329 1.00 25.10 105 GLU A N 1
ATOM 789 C CA . GLU A 1 105 ? 13.136 33.325 2.986 1.00 20.25 105 GLU A CA 1
ATOM 790 C C . GLU A 1 105 ? 11.988 33.137 3.991 1.00 22.52 105 GLU A C 1
ATOM 791 O O . GLU A 1 105 ? 11.205 34.064 4.247 1.00 20.92 105 GLU A O 1
ATOM 797 N N . LYS A 1 106 ? 11.874 31.925 4.549 1.00 24.08 106 LYS A N 1
ATOM 798 C CA . LYS A 1 106 ? 10.840 31.666 5.555 1.00 20.72 106 LYS A CA 1
ATOM 799 C C . LYS A 1 106 ? 11.156 32.338 6.891 1.00 17.15 106 LYS A C 1
ATOM 800 O O . LYS A 1 106 ? 10.233 32.688 7.615 1.00 17.59 106 LYS A O 1
ATOM 806 N N . PHE A 1 107 ? 12.445 32.448 7.229 1.00 20.84 107 PHE A N 1
ATOM 807 C CA . PHE A 1 107 ? 12.913 32.934 8.537 1.00 20.11 107 PHE A CA 1
ATOM 808 C C . PHE A 1 107 ? 12.146 34.161 9.062 1.00 19.00 107 PHE A C 1
ATOM 809 O O . PHE A 1 107 ? 11.593 34.145 10.150 1.00 15.09 107 PHE A O 1
ATOM 817 N N . PRO A 1 108 ? 12.141 35.260 8.309 1.00 19.65 108 PRO A N 1
ATOM 818 C CA . PRO A 1 108 ? 11.467 36.441 8.886 1.00 21.29 108 PRO A CA 1
ATOM 819 C C . PRO A 1 108 ? 9.969 36.247 9.115 1.00 17.91 108 PRO A C 1
ATOM 820 O O . PRO A 1 108 ? 9.408 36.833 10.029 1.00 18.70 108 PRO A O 1
ATOM 824 N N . TYR A 1 109 ? 9.316 35.435 8.283 1.00 19.39 109 TYR A N 1
ATOM 825 C CA . TYR A 1 109 ? 7.896 35.180 8.497 1.00 17.29 109 TYR A CA 1
ATOM 826 C C . TYR A 1 109 ? 7.661 34.382 9.776 1.00 15.15 109 TYR A C 1
ATOM 827 O O . TYR A 1 109 ? 6.663 34.559 10.432 1.00 15.36 109 TYR A O 1
ATOM 836 N N . MET A 1 110 ? 8.580 33.486 10.116 1.00 16.96 110 MET A N 1
ATOM 837 C CA . MET A 1 110 ? 8.475 32.782 11.381 1.00 17.72 110 MET A CA 1
ATOM 838 C C . MET A 1 110 ? 8.647 33.690 12.587 1.00 16.56 110 MET A C 1
ATOM 839 O O . MET A 1 110 ? 7.885 33.647 13.551 1.00 15.89 110 MET A O 1
ATOM 844 N N . VAL A 1 111 ? 9.640 34.567 12.521 1.00 16.14 111 VAL A N 1
ATOM 845 C CA . VAL A 1 111 ? 9.778 35.568 13.566 1.00 15.43 111 VAL A CA 1
ATOM 846 C C . VAL A 1 111 ? 8.475 36.365 13.750 1.00 16.64 111 VAL A C 1
ATOM 847 O O . VAL A 1 111 ? 8.050 36.589 14.870 1.00 19.54 111 VAL A O 1
ATOM 851 N N . GLU A 1 112 ? 7.867 36.777 12.641 1.00 16.89 112 GLU A N 1
ATOM 852 C CA . GLU A 1 112 ? 6.666 37.601 12.659 1.00 18.39 112 GLU A CA 1
ATOM 853 C C . GLU A 1 112 ? 5.475 36.834 13.263 1.00 19.26 112 GLU A C 1
ATOM 854 O O . GLU A 1 112 ? 4.767 37.320 14.159 1.00 18.57 112 GLU A O 1
ATOM 860 N N . TRP A 1 113 ? 5.312 35.584 12.829 1.00 16.76 113 TRP A N 1
ATOM 861 C CA . TRP A 1 113 ? 4.288 34.715 13.387 1.00 17.51 113 TRP A CA 1
ATOM 862 C C . TRP A 1 113 ? 4.378 34.647 14.887 1.00 15.68 113 TRP A C 1
ATOM 863 O O . TRP A 1 113 ? 3.388 34.869 15.595 1.00 19.20 113 TRP A O 1
ATOM 874 N N . TYR A 1 114 ? 5.566 34.331 15.409 1.00 18.09 114 TYR A N 1
ATOM 875 C CA . TYR A 1 114 ? 5.741 34.184 16.846 1.00 18.24 114 TYR A CA 1
ATOM 876 C C . TYR A 1 114 ? 5.533 35.505 17.558 1.00 18.11 114 TYR A C 1
ATOM 877 O O . TYR A 1 114 ? 4.966 35.540 18.633 1.00 18.55 114 TYR A O 1
ATOM 886 N N . THR A 1 115 ? 5.957 36.598 16.936 1.00 19.95 115 THR A N 1
ATOM 887 C CA . THR A 1 115 ? 5.722 37.899 17.558 1.00 20.37 115 THR A CA 1
ATOM 888 C C . THR A 1 115 ? 4.237 38.177 17.707 1.00 20.41 115 THR A C 1
ATOM 889 O O . THR A 1 115 ? 3.775 38.532 18.784 1.00 25.48 115 THR A O 1
ATOM 893 N N . LYS A 1 116 ? 3.483 37.925 16.638 1.00 24.03 116 LYS A N 1
ATOM 894 C CA . LYS A 1 116 ? 2.039 38.125 16.644 1.00 23.93 116 LYS A CA 1
ATOM 895 C C . LYS A 1 116 ? 1.345 37.154 17.583 1.00 26.07 116 LYS A C 1
ATOM 896 O O . LYS A 1 116 ? 0.564 37.563 18.435 1.00 25.38 116 LYS A O 1
ATOM 902 N N . SER A 1 117 ? 1.683 35.867 17.470 1.00 22.15 117 SER A N 1
ATOM 903 C CA . SER A 1 117 ? 1.121 34.850 18.334 1.00 21.73 117 SER A CA 1
ATOM 904 C C . SER A 1 117 ? 1.378 35.071 19.821 1.00 20.60 117 SER A C 1
ATOM 905 O O . SER A 1 117 ? 0.460 34.988 20.642 1.00 24.56 117 SER A O 1
ATOM 908 N N . HIS A 1 118 ? 2.625 35.318 20.202 1.00 21.75 118 HIS A N 1
ATOM 909 C CA . HIS A 1 118 ? 2.912 35.550 21.614 1.00 22.62 118 HIS A CA 1
ATOM 910 C C . HIS A 1 118 ? 2.298 36.815 22.107 1.00 28.02 118 HIS A C 1
ATOM 911 O O . HIS A 1 118 ? 1.798 36.861 23.237 1.00 24.94 118 HIS A O 1
ATOM 918 N N . GLY A 1 119 ? 2.321 37.845 21.267 1.00 26.38 119 GLY A N 1
ATOM 919 C CA . GLY A 1 119 ? 1.572 39.085 21.559 1.00 29.64 119 GLY A CA 1
ATOM 920 C C . GLY A 1 119 ? 0.155 38.834 22.051 1.00 29.59 119 GLY A C 1
ATOM 921 O O . GLY A 1 119 ? -0.221 39.254 23.159 1.00 33.31 119 GLY A O 1
ATOM 922 N N . LEU A 1 120 ? -0.618 38.111 21.239 1.00 28.12 120 LEU A N 1
ATOM 923 C CA . LEU A 1 120 ? -2.020 37.775 21.532 1.00 24.71 120 LEU A CA 1
ATOM 924 C C . LEU A 1 120 ? -2.195 36.938 22.805 1.00 32.88 120 LEU A C 1
ATOM 925 O O . LEU A 1 120 ? -3.170 37.115 23.556 1.00 29.92 120 LEU A O 1
ATOM 930 N N . LEU A 1 121 ? -1.282 35.992 23.034 1.00 27.18 121 LEU A N 1
ATOM 931 C CA . LEU A 1 121 ? -1.358 35.173 24.227 1.00 28.15 121 LEU A CA 1
ATOM 932 C C . LEU A 1 121 ? -1.132 36.005 25.486 1.00 28.69 121 LEU A C 1
ATOM 933 O O . LEU A 1 121 ? -1.755 35.764 26.522 1.00 35.16 121 LEU A O 1
ATOM 938 N N . ILE A 1 122 ? -0.215 36.965 25.401 1.00 31.24 122 ILE A N 1
ATOM 939 C CA . ILE A 1 122 ? 0.048 37.866 26.511 1.00 32.40 122 ILE A CA 1
ATOM 940 C C . ILE A 1 122 ? -1.169 38.757 26.776 1.00 40.52 122 ILE A C 1
ATOM 941 O O . ILE A 1 122 ? -1.585 38.913 27.925 1.00 40.21 122 ILE A O 1
ATOM 946 N N . GLU A 1 123 ? -1.766 39.294 25.710 1.00 36.64 123 GLU A N 1
ATOM 947 C CA . GLU A 1 123 ? -3.024 40.046 25.831 1.00 37.19 123 GLU A CA 1
ATOM 948 C C . GLU A 1 123 ? -4.065 39.250 26.608 1.00 44.57 123 GLU A C 1
ATOM 949 O O . GLU A 1 123 ? -4.736 39.774 27.489 1.00 41.40 123 GLU A O 1
ATOM 955 N N . GLN A 1 124 ? -4.188 37.972 26.285 1.00 44.80 124 GLN A N 1
ATOM 956 C CA . GLN A 1 124 ? -5.165 37.119 26.937 1.00 43.29 124 GLN A CA 1
ATOM 957 C C . GLN A 1 124 ? -4.814 36.786 28.388 1.00 38.70 124 GLN A C 1
ATOM 958 O O . GLN A 1 124 ? -5.633 36.225 29.110 1.00 43.07 124 GLN A O 1
ATOM 964 N N . GLY A 1 125 ? -3.603 37.131 28.811 1.00 38.40 125 GLY A N 1
ATOM 965 C CA . GLY A 1 125 ? -3.174 36.924 30.195 1.00 37.15 125 GLY A CA 1
ATOM 966 C C . GLY A 1 125 ? -3.389 35.522 30.736 1.00 44.99 125 GLY A C 1
ATOM 967 O O . GLY A 1 125 ? -4.162 35.321 31.666 1.00 55.41 125 GLY A O 1
ATOM 968 N N . ILE A 1 126 ? -2.679 34.551 30.166 1.00 36.69 126 ILE A N 1
ATOM 969 C CA . ILE A 1 126 ? -2.781 33.152 30.581 1.00 36.78 126 ILE A CA 1
ATOM 970 C C . ILE A 1 126 ? -2.235 32.923 31.985 1.00 27.29 126 ILE A C 1
ATOM 971 O O . ILE A 1 126 ? -1.052 33.178 32.259 1.00 31.95 126 ILE A O 1
ATOM 976 N N . PRO A 1 127 ? -3.080 32.398 32.881 1.00 32.17 127 PRO A N 1
ATOM 977 C CA . PRO A 1 127 ? -2.637 32.127 34.239 1.00 34.45 127 PRO A CA 1
ATOM 978 C C . PRO A 1 127 ? -1.857 30.825 34.409 1.00 34.42 127 PRO A C 1
ATOM 979 O O . PRO A 1 127 ? -2.302 29.756 33.989 1.00 31.62 127 PRO A O 1
ATOM 983 N N . LYS A 1 128 ? -0.707 30.934 35.056 1.00 30.34 128 LYS A N 1
ATOM 984 C CA . LYS A 1 128 ? 0.143 29.796 35.312 1.00 31.48 128 LYS A CA 1
ATOM 985 C C . LYS A 1 128 ? -0.623 28.663 35.980 1.00 38.21 128 LYS A C 1
ATOM 986 O O . LYS A 1 128 ? -0.408 27.489 35.668 1.00 30.79 128 LYS A O 1
ATOM 992 N N . ALA A 1 129 ? -1.543 29.017 36.877 1.00 37.55 129 ALA A N 1
ATOM 993 C CA . ALA A 1 129 ? -2.186 28.026 37.738 1.00 40.87 129 ALA A CA 1
ATOM 994 C C . ALA A 1 129 ? -3.178 27.173 36.950 1.00 33.63 129 ALA A C 1
ATOM 995 O O . ALA A 1 129 ? -3.625 26.122 37.412 1.00 43.40 129 ALA A O 1
ATOM 997 N N . LYS A 1 130 ? -3.494 27.621 35.745 1.00 29.34 130 LYS A N 1
ATOM 998 C CA . LYS A 1 130 ? -4.445 26.915 34.911 1.00 27.95 130 LYS A CA 1
ATOM 999 C C . LYS A 1 130 ? -3.765 25.955 33.926 1.00 25.06 130 LYS A C 1
ATOM 1000 O O . LYS A 1 130 ? -4.445 25.208 33.246 1.00 23.36 130 LYS A O 1
ATOM 1006 N N . LEU A 1 131 ? -2.434 25.970 33.839 1.00 23.37 131 LEU A N 1
ATOM 1007 C CA . LEU A 1 131 ? -1.793 25.124 32.820 1.00 23.68 131 LEU A CA 1
ATOM 1008 C C . LEU A 1 131 ? -2.079 23.627 32.993 1.00 24.37 131 LEU A C 1
ATOM 1009 O O . LEU A 1 131 ? -2.263 22.920 32.000 1.00 22.05 131 LEU A O 1
ATOM 1014 N N . LYS A 1 132 ? -2.086 23.125 34.228 1.00 21.91 132 LYS A N 1
ATOM 1015 C CA . LYS A 1 132 ? -2.386 21.704 34.434 1.00 27.19 132 LYS A CA 1
ATOM 1016 C C . LYS A 1 132 ? -3.739 21.341 33.824 1.00 24.22 132 LYS A C 1
ATOM 1017 O O . LYS A 1 132 ? -3.839 20.399 33.043 1.00 22.97 132 LYS A O 1
ATOM 1023 N N . GLU A 1 133 ? -4.788 22.084 34.188 1.00 23.97 133 GLU A N 1
ATOM 1024 C CA . GLU A 1 133 ? -6.131 21.804 33.647 1.00 23.39 133 GLU A CA 1
ATOM 1025 C C . GLU A 1 133 ? -6.184 21.956 32.128 1.00 19.98 133 GLU A C 1
ATOM 1026 O O . GLU A 1 133 ? -6.793 21.144 31.436 1.00 24.25 133 GLU A O 1
ATOM 1032 N N . ILE A 1 134 ? -5.582 23.029 31.620 1.00 23.56 134 ILE A N 1
ATOM 1033 C CA . ILE A 1 134 ? -5.563 23.309 30.185 1.00 23.51 134 ILE A CA 1
ATOM 1034 C C . ILE A 1 134 ? -4.993 22.104 29.417 1.00 23.98 134 ILE A C 1
ATOM 1035 O O . ILE A 1 134 ? -5.586 21.628 28.439 1.00 20.84 134 ILE A O 1
ATOM 1040 N N . VAL A 1 135 ? -3.866 21.573 29.893 1.00 22.09 135 VAL A N 1
ATOM 1041 C CA . VAL A 1 135 ? -3.262 20.426 29.237 1.00 18.97 135 VAL A CA 1
ATOM 1042 C C . VAL A 1 135 ? -4.139 19.175 29.357 1.00 16.99 135 VAL A C 1
ATOM 1043 O O . VAL A 1 135 ? -4.325 18.455 28.377 1.00 19.67 135 VAL A O 1
ATOM 1047 N N . ALA A 1 136 ? -4.717 18.957 30.541 1.00 16.93 136 ALA A N 1
ATOM 1048 C CA . ALA A 1 136 ? -5.503 17.751 30.811 1.00 20.41 136 ALA A CA 1
ATOM 1049 C C . ALA A 1 136 ? -6.758 17.717 29.938 1.00 20.91 136 ALA A C 1
ATOM 1050 O O . ALA A 1 136 ? -7.138 16.678 29.392 1.00 21.91 136 ALA A O 1
ATOM 1052 N N . ASP A 1 137 ? -7.310 18.895 29.704 1.00 25.92 137 ASP A N 1
ATOM 1053 C CA . ASP A 1 137 ? -8.468 19.047 28.828 1.00 24.09 137 ASP A CA 1
ATOM 1054 C C . ASP A 1 137 ? -8.164 19.098 27.326 1.00 23.03 137 ASP A C 1
ATOM 1055 O O . ASP A 1 137 ? -9.089 19.130 26.503 1.00 21.17 137 ASP A O 1
ATOM 1060 N N . SER A 1 138 ? -6.888 19.138 26.934 1.00 16.34 138 SER A N 1
ATOM 1061 C CA . SER A 1 138 ? -6.592 19.354 25.514 1.00 18.07 138 SER A CA 1
ATOM 1062 C C . SER A 1 138 ? -6.641 18.060 24.713 1.00 16.68 138 SER A C 1
ATOM 1063 O O . SER A 1 138 ? -6.808 16.975 25.269 1.00 21.83 138 SER A O 1
ATOM 1066 N N . ASP A 1 139 ? -6.437 18.177 23.407 1.00 19.44 139 ASP A N 1
ATOM 1067 C CA . ASP A 1 139 ? -6.474 17.021 22.504 1.00 22.90 139 ASP A CA 1
ATOM 1068 C C . ASP A 1 139 ? -5.063 16.527 22.136 1.00 19.96 139 ASP A C 1
ATOM 1069 O O . ASP A 1 139 ? -4.902 15.758 21.194 1.00 22.77 139 ASP A O 1
ATOM 1074 N N . VAL A 1 140 ? -4.057 16.951 22.895 1.00 18.08 140 VAL A N 1
ATOM 1075 C CA . VAL A 1 140 ? -2.670 16.579 22.582 1.00 15.75 140 VAL A CA 1
ATOM 1076 C C . VAL A 1 140 ? -2.532 15.049 22.570 1.00 19.30 140 VAL A C 1
ATOM 1077 O O . VAL A 1 140 ? -3.156 14.346 23.390 1.00 19.67 140 VAL A O 1
ATOM 1081 N N . MET A 1 141 ? -1.716 14.513 21.665 1.00 14.77 141 MET A N 1
ATOM 1082 C CA . MET A 1 141 ? -1.493 13.077 21.673 1.00 14.66 141 MET A CA 1
ATOM 1083 C C . MET A 1 141 ? -0.029 12.796 21.379 1.00 16.15 141 MET A C 1
ATOM 1084 O O . MET A 1 141 ? 0.511 13.321 20.407 1.00 17.41 141 MET A O 1
ATOM 1089 N N . LEU A 1 142 ? 0.614 12.025 22.241 1.00 14.79 142 LEU A N 1
ATOM 1090 C CA . LEU A 1 142 ? 1.966 11.558 21.910 1.00 13.89 142 LEU A CA 1
ATOM 1091 C C . LEU A 1 142 ? 1.955 10.406 20.914 1.00 14.03 142 LEU A C 1
ATOM 1092 O O . LEU A 1 142 ? 0.994 9.644 20.810 1.00 14.95 142 LEU A O 1
ATOM 1097 N N . LYS A 1 143 ? 3.079 10.207 20.242 1.00 14.28 143 LYS A N 1
ATOM 1098 C CA . LYS A 1 143 ? 3.160 9.147 19.250 1.00 11.45 143 LYS A CA 1
ATOM 1099 C C . LYS A 1 143 ? 3.015 7.753 19.871 1.00 14.79 143 LYS A C 1
ATOM 1100 O O . LYS A 1 143 ? 3.371 7.516 21.023 1.00 12.80 143 LYS A O 1
ATOM 1106 N N . GLU A 1 144 ? 2.477 6.822 19.082 1.00 14.97 144 GLU A N 1
ATOM 1107 C CA . GLU A 1 144 ? 2.396 5.443 19.520 1.00 14.37 144 GLU A CA 1
ATOM 1108 C C . GLU A 1 144 ? 3.792 4.947 19.900 1.00 13.87 144 GLU A C 1
ATOM 1109 O O . GLU A 1 144 ? 4.754 5.174 19.171 1.00 14.78 144 GLU A O 1
ATOM 1115 N N . GLY A 1 145 ? 3.901 4.310 21.067 1.00 15.12 145 GLY A N 1
ATOM 1116 C CA . GLY A 1 145 ? 5.179 3.791 21.547 1.00 15.28 145 GLY A CA 1
ATOM 1117 C C . GLY A 1 145 ? 5.957 4.765 22.421 1.00 13.71 145 GLY A C 1
ATOM 1118 O O . GLY A 1 145 ? 7.115 4.499 22.772 1.00 15.03 145 GLY A O 1
ATOM 1119 N N . TYR A 1 146 ? 5.319 5.869 22.832 1.00 14.15 146 TYR A N 1
ATOM 1120 C CA . TYR A 1 146 ? 6.034 6.838 23.626 1.00 15.15 146 TYR A CA 1
ATOM 1121 C C . TYR A 1 146 ? 6.440 6.260 24.993 1.00 18.28 146 TYR A C 1
ATOM 1122 O O . TYR A 1 146 ? 7.490 6.612 25.495 1.00 14.57 146 TYR A O 1
ATOM 1131 N N . GLU A 1 147 ? 5.614 5.389 25.598 1.00 17.83 147 GLU A N 1
ATOM 1132 C CA . GLU A 1 147 ? 5.953 4.869 26.936 1.00 16.99 147 GLU A CA 1
ATOM 1133 C C . GLU A 1 147 ? 7.261 4.068 26.884 1.00 16.63 147 GLU A C 1
ATOM 1134 O O . GLU A 1 147 ? 8.139 4.251 27.724 1.00 17.81 147 GLU A O 1
ATOM 1140 N N . ASN A 1 148 ? 7.411 3.247 25.856 1.00 16.74 148 ASN A N 1
ATOM 1141 C CA . ASN A 1 148 ? 8.600 2.420 25.706 1.00 17.73 148 ASN A CA 1
ATOM 1142 C C . ASN A 1 148 ? 9.826 3.210 25.299 1.00 16.49 148 ASN A C 1
ATOM 1143 O O . ASN A 1 148 ? 10.936 2.868 25.673 1.00 16.71 148 ASN A O 1
ATOM 1148 N N . PHE A 1 149 ? 9.616 4.260 24.503 1.00 15.44 149 PHE A N 1
ATOM 1149 C CA . PHE A 1 149 ? 10.703 5.151 24.119 1.00 14.75 149 PHE A CA 1
ATOM 1150 C C . PHE A 1 149 ? 11.278 5.798 25.380 1.00 15.60 149 PHE A C 1
ATOM 1151 O O . PHE A 1 149 ? 12.449 5.616 25.708 1.00 14.55 149 PHE A O 1
ATOM 1159 N N . PHE A 1 150 ? 10.457 6.547 26.111 1.00 13.42 150 PHE A N 1
ATOM 1160 C CA . PHE A 1 150 ? 10.972 7.222 27.295 1.00 11.30 150 PHE A CA 1
ATOM 1161 C C . PHE A 1 150 ? 11.390 6.227 28.378 1.00 15.00 150 PHE A C 1
ATOM 1162 O O . PHE A 1 150 ? 12.358 6.477 29.101 1.00 15.51 150 PHE A O 1
ATOM 1170 N N . GLY A 1 151 ? 10.709 5.090 28.430 1.00 14.37 151 GLY A N 1
ATOM 1171 C CA . GLY A 1 151 ? 10.947 4.118 29.495 1.00 15.47 151 GLY A CA 1
ATOM 1172 C C . GLY A 1 151 ? 12.311 3.444 29.339 1.00 15.95 151 GLY A C 1
ATOM 1173 O O . GLY A 1 151 ? 13.074 3.349 30.283 1.00 15.79 151 GLY A O 1
ATOM 1174 N N . LYS A 1 152 ? 12.605 2.982 28.128 1.00 15.44 152 LYS A N 1
ATOM 1175 C CA . LYS A 1 152 ? 13.888 2.322 27.824 1.00 14.94 152 LYS A CA 1
ATOM 1176 C C . LYS A 1 152 ? 15.020 3.314 28.002 1.00 14.55 152 LYS A C 1
ATOM 1177 O O . LYS A 1 152 ? 16.072 3.017 28.600 1.00 13.75 152 LYS A O 1
ATOM 1183 N N . LEU A 1 153 ? 14.809 4.534 27.525 1.00 13.65 153 LEU A N 1
ATOM 1184 C CA . LEU A 1 153 ? 15.852 5.553 27.682 1.00 11.72 153 LEU A CA 1
ATOM 1185 C C . LEU A 1 153 ? 16.172 5.844 29.165 1.00 13.12 153 LEU A C 1
ATOM 1186 O O . LEU A 1 153 ? 17.333 5.875 29.544 1.00 12.97 153 LEU A O 1
ATOM 1191 N N . GLN A 1 154 ? 15.141 5.971 30.001 1.00 13.38 154 GLN A N 1
ATOM 1192 C CA . GLN A 1 154 ? 15.374 6.235 31.436 1.00 13.62 154 GLN A CA 1
ATOM 1193 C C . GLN A 1 154 ? 15.986 5.011 32.125 1.00 15.29 154 GLN A C 1
ATOM 1194 O O . GLN A 1 154 ? 16.878 5.176 32.945 1.00 16.76 154 GLN A O 1
ATOM 1200 N N . GLN A 1 155 ? 15.538 3.801 31.750 1.00 16.59 155 GLN A N 1
ATOM 1201 C CA . GLN A 1 155 ? 16.079 2.553 32.336 1.00 16.24 155 GLN A CA 1
ATOM 1202 C C . GLN A 1 155 ? 17.595 2.521 32.183 1.00 17.47 155 GLN A C 1
ATOM 1203 O O . GLN A 1 155 ? 18.310 1.998 33.037 1.00 15.92 155 GLN A O 1
ATOM 1209 N N . HIS A 1 156 ? 18.095 3.052 31.066 1.00 14.88 156 HIS A N 1
ATOM 1210 C CA . HIS A 1 156 ? 19.522 2.997 30.771 1.00 17.41 156 HIS A CA 1
ATOM 1211 C C . HIS A 1 156 ? 20.252 4.295 31.020 1.00 15.98 156 HIS A C 1
ATOM 1212 O O . HIS A 1 156 ? 21.417 4.441 30.678 1.00 17.16 156 HIS A O 1
ATOM 1219 N N . GLY A 1 157 ? 19.565 5.257 31.633 1.00 15.39 157 GLY A N 1
ATOM 1220 C CA . GLY A 1 157 ? 20.120 6.584 31.915 1.00 15.97 157 GLY A CA 1
ATOM 1221 C C . GLY A 1 157 ? 20.622 7.353 30.700 1.00 15.84 157 GLY A C 1
ATOM 1222 O O . GLY A 1 157 ? 21.566 8.120 30.803 1.00 18.56 157 GLY A O 1
ATOM 1223 N N . ILE A 1 158 ? 19.939 7.200 29.567 1.00 13.93 158 ILE A N 1
ATOM 1224 C CA . ILE A 1 158 ? 20.363 7.886 28.328 1.00 11.37 158 ILE A CA 1
ATOM 1225 C C . ILE A 1 158 ? 19.908 9.352 28.356 1.00 13.17 158 ILE A C 1
ATOM 1226 O O . ILE A 1 158 ? 18.728 9.626 28.493 1.00 14.10 158 ILE A O 1
ATOM 1231 N N . PRO A 1 159 ? 20.837 10.303 28.151 1.00 12.52 159 PRO A N 1
ATOM 1232 C CA . PRO A 1 159 ? 20.430 11.712 28.132 1.00 13.71 159 PRO A CA 1
ATOM 1233 C C . PRO A 1 159 ? 19.502 11.966 26.943 1.00 12.81 159 PRO A C 1
ATOM 1234 O O . PRO A 1 159 ? 19.762 11.473 25.823 1.00 12.82 159 PRO A O 1
ATOM 1238 N N . VAL A 1 160 ? 18.400 12.642 27.215 1.00 12.42 160 VAL A N 1
ATOM 1239 C CA . VAL A 1 160 ? 17.453 13.046 26.174 1.00 13.19 160 VAL A CA 1
ATOM 1240 C C . VAL A 1 160 ? 17.316 14.557 26.235 1.00 11.70 160 VAL A C 1
ATOM 1241 O O . VAL A 1 160 ? 17.002 15.112 27.294 1.00 15.95 160 VAL A O 1
ATOM 1245 N N . PHE A 1 161 ? 17.575 15.229 25.124 1.00 10.67 161 PHE A N 1
ATOM 1246 C CA . PHE A 1 161 ? 17.531 16.699 25.053 1.00 11.41 161 PHE A CA 1
ATOM 1247 C C . PHE A 1 161 ? 16.354 17.035 24.132 1.00 10.76 161 PHE A C 1
ATOM 1248 O O . PHE A 1 161 ? 16.439 16.775 22.918 1.00 12.10 161 PHE A O 1
ATOM 1256 N N . ILE A 1 162 ? 15.251 17.550 24.695 1.00 11.68 162 ILE A N 1
ATOM 1257 C CA . ILE A 1 162 ? 14.110 17.909 23.850 1.00 11.53 162 ILE A CA 1
ATOM 1258 C C . ILE A 1 162 ? 14.192 19.400 23.541 1.00 12.30 162 ILE A C 1
ATOM 1259 O O . ILE A 1 162 ? 14.190 20.245 24.461 1.00 13.15 162 ILE A O 1
ATOM 1264 N N . PHE A 1 163 ? 14.392 19.700 22.259 1.00 10.50 163 PHE A N 1
ATOM 1265 C CA . PHE A 1 163 ? 14.739 21.071 21.819 1.00 10.96 163 PHE A CA 1
ATOM 1266 C C . PHE A 1 163 ? 13.570 21.561 20.945 1.00 11.75 163 PHE A C 1
ATOM 1267 O O . PHE A 1 163 ? 13.450 21.139 19.766 1.00 12.38 163 PHE A O 1
ATOM 1275 N N . SER A 1 164 ? 12.677 22.364 21.535 1.00 11.68 164 SER A N 1
ATOM 1276 C CA . SER A 1 164 ? 11.371 22.673 20.904 1.00 11.81 164 SER A CA 1
ATOM 1277 C C . SER A 1 164 ? 11.222 24.162 20.680 1.00 14.50 164 SER A C 1
ATOM 1278 O O . SER A 1 164 ? 11.515 24.926 21.568 1.00 15.82 164 SER A O 1
ATOM 1281 N N . ALA A 1 165 ? 10.705 24.550 19.515 1.00 13.65 165 ALA A N 1
ATOM 1282 C CA . ALA A 1 165 ? 10.314 25.943 19.283 1.00 11.37 165 ALA A CA 1
ATOM 1283 C C . ALA A 1 165 ? 8.852 26.189 19.689 1.00 15.02 165 ALA A C 1
ATOM 1284 O O . ALA A 1 165 ? 8.209 27.090 19.156 1.00 17.98 165 ALA A O 1
ATOM 1286 N N . GLY A 1 166 ? 8.317 25.378 20.607 1.00 14.13 166 GLY A N 1
ATOM 1287 C CA . GLY A 1 166 ? 6.945 25.575 21.092 1.00 15.90 166 GLY A CA 1
ATOM 1288 C C . GLY A 1 166 ? 6.874 26.409 22.354 1.00 16.51 166 GLY A C 1
ATOM 1289 O O . GLY A 1 166 ? 7.570 27.425 22.476 1.00 16.75 166 GLY A O 1
ATOM 1290 N N . ILE A 1 167 ? 6.082 25.948 23.315 1.00 14.66 167 ILE A N 1
ATOM 1291 C CA . ILE A 1 167 ? 6.024 26.599 24.629 1.00 14.58 167 ILE A CA 1
ATOM 1292 C C . ILE A 1 167 ? 6.501 25.589 25.687 1.00 15.92 167 ILE A C 1
ATOM 1293 O O . ILE A 1 167 ? 5.889 24.515 25.840 1.00 17.52 167 ILE A O 1
ATOM 1298 N N . GLY A 1 168 ? 7.573 25.925 26.401 1.00 15.00 168 GLY A N 1
ATOM 1299 C CA . GLY A 1 168 ? 8.196 24.982 27.355 1.00 15.13 168 GLY A CA 1
ATOM 1300 C C . GLY A 1 168 ? 7.276 24.546 28.479 1.00 17.47 168 GLY A C 1
ATOM 1301 O O . GLY A 1 168 ? 7.233 23.360 28.837 1.00 15.70 168 GLY A O 1
ATOM 1302 N N . ASP A 1 169 ? 6.520 25.496 29.045 1.00 16.80 169 ASP A N 1
ATOM 1303 C CA . ASP A 1 169 ? 5.639 25.172 30.159 1.00 18.96 169 ASP A CA 1
ATOM 1304 C C . ASP A 1 169 ? 4.579 24.141 29.778 1.00 18.19 169 ASP A C 1
ATOM 1305 O O . ASP A 1 169 ? 4.243 23.259 30.590 1.00 19.95 169 ASP A O 1
ATOM 1310 N N . VAL A 1 170 ? 4.073 24.252 28.549 1.00 17.72 170 VAL A N 1
ATOM 1311 C CA . VAL A 1 170 ? 3.058 23.363 28.037 1.00 13.56 170 VAL A CA 1
ATOM 1312 C C . VAL A 1 170 ? 3.663 21.983 27.767 1.00 14.55 170 VAL A C 1
ATOM 1313 O O . VAL A 1 170 ? 3.089 20.966 28.166 1.00 14.38 170 VAL A O 1
ATOM 1317 N N . LEU A 1 171 ? 4.814 21.963 27.095 1.00 13.82 171 LEU A N 1
ATOM 1318 C CA . LEU A 1 171 ? 5.507 20.707 26.763 1.00 11.80 171 LEU A CA 1
ATOM 1319 C C . LEU A 1 171 ? 5.798 19.944 28.055 1.00 14.98 171 LEU A C 1
ATOM 1320 O O . LEU A 1 171 ? 5.462 18.760 28.179 1.00 14.17 171 LEU A O 1
ATOM 1325 N N . GLU A 1 172 ? 6.389 20.623 29.030 1.00 16.80 172 GLU A N 1
ATOM 1326 C CA . GLU A 1 172 ? 6.654 19.970 30.309 1.00 16.87 172 GLU A CA 1
ATOM 1327 C C . GLU A 1 172 ? 5.384 19.371 30.916 1.00 16.31 172 GLU A C 1
ATOM 1328 O O . GLU A 1 172 ? 5.418 18.263 31.426 1.00 14.72 172 GLU A O 1
ATOM 1334 N N . GLU A 1 173 ? 4.271 20.113 30.899 1.00 14.68 173 GLU A N 1
ATOM 133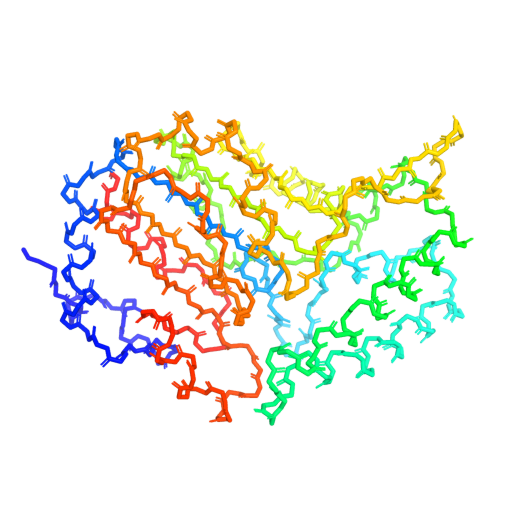5 C CA . GLU A 1 173 ? 3.043 19.618 31.520 1.00 18.25 173 GLU A CA 1
ATOM 1336 C C . GLU A 1 173 ? 2.481 18.411 30.761 1.00 16.14 173 GLU A C 1
ATOM 1337 O O . GLU A 1 173 ? 1.991 17.469 31.373 1.00 16.63 173 GLU A O 1
ATOM 1343 N N . VAL A 1 174 ? 2.613 18.410 29.435 1.00 16.21 174 VAL A N 1
ATOM 1344 C CA . VAL A 1 174 ? 2.231 17.252 28.622 1.00 15.11 174 VAL A CA 1
ATOM 1345 C C . VAL A 1 174 ? 3.002 15.999 29.062 1.00 13.74 174 VAL A C 1
ATOM 1346 O O . VAL A 1 174 ? 2.404 14.934 29.298 1.00 14.31 174 VAL A O 1
ATOM 1350 N N . ILE A 1 175 ? 4.332 16.097 29.092 1.00 14.95 175 ILE A N 1
ATOM 1351 C CA . ILE A 1 175 ? 5.115 14.929 29.430 1.00 13.80 175 ILE A CA 1
ATOM 1352 C C . ILE A 1 175 ? 5.003 14.533 30.915 1.00 14.63 175 ILE A C 1
ATOM 1353 O O . ILE A 1 175 ? 5.036 13.354 31.229 1.00 15.14 175 ILE A O 1
ATOM 1358 N N . ARG A 1 176 ? 4.822 15.518 31.792 1.00 15.07 176 ARG A N 1
ATOM 1359 C CA . ARG A 1 176 ? 4.542 15.259 33.213 1.00 16.59 176 ARG A CA 1
ATOM 1360 C C . ARG A 1 176 ? 3.246 14.432 33.344 1.00 15.18 176 ARG A C 1
ATOM 1361 O O . ARG A 1 176 ? 3.235 13.373 33.974 1.00 17.03 176 ARG A O 1
ATOM 1369 N N . GLN A 1 177 ? 2.159 14.908 32.738 1.00 17.33 177 GLN A N 1
ATOM 1370 C CA . GLN A 1 177 ? 0.889 14.180 32.762 1.00 16.42 177 GLN A CA 1
ATOM 1371 C C . GLN A 1 177 ? 0.896 12.801 32.138 1.00 20.23 177 GLN A C 1
ATOM 1372 O O . GLN A 1 177 ? 0.207 11.895 32.627 1.00 21.29 177 GLN A O 1
ATOM 1378 N N . ALA A 1 178 ? 1.702 12.614 31.091 1.00 17.87 178 ALA A N 1
ATOM 1379 C CA . ALA A 1 178 ? 1.888 11.299 30.462 1.00 19.15 178 ALA A CA 1
ATOM 1380 C C . ALA A 1 178 ? 2.811 10.358 31.259 1.00 16.38 178 ALA A C 1
ATOM 1381 O O . ALA A 1 178 ? 2.955 9.165 30.928 1.00 19.70 178 ALA A O 1
ATOM 1383 N N . GLY A 1 179 ? 3.425 10.901 32.303 1.00 16.42 179 GLY A N 1
ATOM 1384 C CA . GLY A 1 179 ? 4.234 10.139 33.239 1.00 16.61 179 GLY A CA 1
ATOM 1385 C C . GLY A 1 179 ? 5.615 9.808 32.692 1.00 19.13 179 GLY A C 1
ATOM 1386 O O . GLY A 1 179 ? 6.257 8.820 33.110 1.00 20.11 179 GLY A O 1
ATOM 1387 N N . VAL A 1 180 ? 6.068 10.600 31.729 1.00 15.12 180 VAL A N 1
ATOM 1388 C CA . VAL A 1 180 ? 7.353 10.306 31.084 1.00 13.85 180 VAL A CA 1
ATOM 1389 C C . VAL A 1 180 ? 8.420 11.392 31.239 1.00 15.97 180 VAL A C 1
ATOM 1390 O O . VAL A 1 180 ? 9.458 11.350 30.564 1.00 15.65 180 VAL A O 1
ATOM 1394 N N . TYR A 1 181 ? 8.198 12.360 32.125 1.00 13.99 181 TYR A N 1
ATOM 1395 C CA . TYR A 1 181 ? 9.196 13.399 32.303 1.00 13.06 181 TYR A CA 1
ATOM 1396 C C . TYR A 1 181 ? 10.198 12.940 33.375 1.00 15.51 181 TYR A C 1
ATOM 1397 O O . TYR A 1 181 ? 10.197 13.446 34.515 1.00 14.84 181 TYR A O 1
ATOM 1406 N N . HIS A 1 182 ? 11.029 11.973 32.975 1.00 14.97 182 HIS A N 1
ATOM 1407 C CA . HIS A 1 182 ? 12.006 11.343 33.860 1.00 14.65 182 HIS A CA 1
ATOM 1408 C C . HIS A 1 182 ? 13.235 12.231 33.983 1.00 15.10 182 HIS A C 1
ATOM 1409 O O . HIS A 1 182 ? 13.407 13.218 33.250 1.00 14.75 182 HIS A O 1
ATOM 1416 N N . SER A 1 183 ? 14.130 11.899 34.911 1.00 13.76 183 SER A N 1
ATOM 1417 C CA . SER A 1 183 ? 15.262 12.760 35.220 1.00 12.62 183 SER A CA 1
ATOM 1418 C C . SER A 1 183 ? 16.306 12.831 34.089 1.00 13.51 183 SER A C 1
ATOM 1419 O O . SER A 1 183 ? 17.183 13.697 34.103 1.00 14.79 183 SER A O 1
ATOM 1422 N N . ASN A 1 184 ? 16.244 11.881 33.162 1.00 14.56 184 ASN A N 1
ATOM 1423 C CA . ASN A 1 184 ? 17.131 11.931 32.020 1.00 12.58 184 ASN A CA 1
ATOM 1424 C C . ASN A 1 184 ? 16.691 12.902 30.935 1.00 12.84 184 ASN A C 1
ATOM 1425 O O . ASN A 1 184 ? 17.394 13.030 29.939 1.00 14.39 184 ASN A O 1
ATOM 1430 N N . VAL A 1 185 ? 15.531 13.537 31.107 1.00 12.80 185 VAL A N 1
ATOM 1431 C CA . VAL A 1 185 ? 14.995 14.450 30.100 1.00 13.27 185 VAL A CA 1
ATOM 1432 C C . VAL A 1 185 ? 15.275 15.914 30.413 1.00 13.59 185 VAL A C 1
ATOM 1433 O O . VAL A 1 185 ? 14.919 16.420 31.489 1.00 14.46 185 VAL A O 1
ATOM 1437 N N . LYS A 1 186 ? 15.940 16.589 29.479 1.00 14.07 186 LYS A N 1
ATOM 1438 C CA . LYS A 1 186 ? 16.184 18.040 29.576 1.00 14.09 186 LYS A CA 1
ATOM 1439 C C . LYS A 1 186 ? 15.345 18.747 28.514 1.00 12.93 186 LYS A C 1
ATOM 1440 O O . LYS A 1 186 ? 15.334 18.332 27.348 1.00 14.08 186 LYS A O 1
ATOM 1446 N N . VAL A 1 187 ? 14.602 19.775 28.912 1.00 14.06 187 VAL A N 1
ATOM 1447 C CA . VAL A 1 187 ? 13.745 20.496 27.963 1.00 12.12 187 VAL A CA 1
ATOM 1448 C C . VAL A 1 187 ? 14.291 21.923 27.715 1.00 16.64 187 VAL A C 1
ATOM 1449 O O . VAL A 1 187 ? 14.477 22.711 28.666 1.00 16.19 187 VAL A O 1
ATOM 1453 N N . VAL A 1 188 ? 14.464 22.291 26.450 1.00 13.92 188 VAL A N 1
ATOM 1454 C CA . VAL A 1 188 ? 14.824 23.656 26.089 1.00 14.32 188 VAL A CA 1
ATOM 1455 C C . VAL A 1 188 ? 13.776 24.151 25.098 1.00 16.17 188 VAL A C 1
ATOM 1456 O O . VAL A 1 188 ? 13.535 23.511 24.074 1.00 15.00 188 VAL A O 1
ATOM 1460 N N . SER A 1 189 ? 13.112 25.251 25.432 1.00 13.84 189 SER A N 1
ATOM 1461 C CA . SER A 1 189 ? 12.024 25.770 24.602 1.00 13.40 189 SER A CA 1
ATOM 1462 C C . SER A 1 189 ? 11.757 27.228 25.012 1.00 14.65 189 SER A C 1
ATOM 1463 O O . SER A 1 189 ? 12.548 27.809 25.765 1.00 17.91 189 SER A O 1
ATOM 1466 N N . ASN A 1 190 ? 10.676 27.808 24.498 1.00 16.33 190 ASN A N 1
ATOM 1467 C CA . ASN A 1 190 ? 10.245 29.159 24.939 1.00 15.25 190 ASN A CA 1
ATOM 1468 C C . ASN A 1 190 ? 9.403 29.047 26.203 1.00 17.60 190 ASN A C 1
ATOM 1469 O O . ASN A 1 190 ? 8.259 28.593 26.171 1.00 17.11 190 ASN A O 1
ATOM 1474 N N . PHE A 1 191 ? 9.977 29.483 27.321 1.00 18.05 191 PHE A N 1
ATOM 1475 C CA . PHE A 1 191 ? 9.288 29.368 28.581 1.00 17.45 191 PHE A CA 1
ATOM 1476 C C . PHE A 1 191 ? 8.608 30.670 28.927 1.00 21.92 191 PHE A C 1
ATOM 1477 O O . PHE A 1 191 ? 9.123 31.749 28.641 1.00 22.67 191 PHE A O 1
ATOM 1485 N N . MET A 1 192 ? 7.428 30.540 29.511 1.00 21.38 192 MET A N 1
ATOM 1486 C CA . MET A 1 192 ? 6.600 31.707 29.842 1.00 23.37 192 MET A CA 1
ATOM 1487 C C . MET A 1 192 ? 7.198 32.503 31.003 1.00 26.58 192 MET A C 1
ATOM 1488 O O . MET A 1 192 ? 7.809 31.934 31.914 1.00 26.70 192 MET A O 1
ATOM 1493 N N . ASP A 1 193 ? 6.969 33.811 30.970 1.00 25.26 193 ASP A N 1
ATOM 1494 C CA . ASP A 1 193 ? 7.371 34.701 32.063 1.00 31.59 193 ASP A CA 1
ATOM 1495 C C . ASP A 1 193 ? 6.100 35.246 32.701 1.00 26.95 193 ASP A C 1
ATOM 1496 O O . ASP A 1 193 ? 5.218 35.759 32.011 1.00 32.52 193 ASP A O 1
ATOM 1501 N N . PHE A 1 194 ? 5.986 35.082 34.016 1.00 33.43 194 PHE A N 1
ATOM 1502 C CA . PHE A 1 194 ? 4.727 35.346 34.705 1.00 34.36 194 PHE A CA 1
ATOM 1503 C C . PHE A 1 194 ? 4.914 36.541 35.628 1.00 35.72 194 PHE A C 1
ATOM 1504 O O . PHE A 1 194 ? 5.973 36.678 36.250 1.00 32.41 194 PHE A O 1
ATOM 1512 N N . ASP A 1 195 ? 3.918 37.421 35.661 1.00 33.78 195 ASP A N 1
ATOM 1513 C CA . ASP A 1 195 ? 3.961 38.568 36.5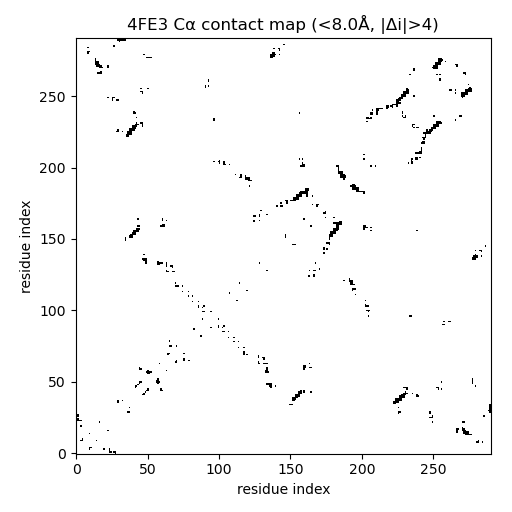82 1.00 43.18 195 ASP A CA 1
ATOM 1514 C C . ASP A 1 195 ? 3.649 38.134 38.007 1.00 41.43 195 ASP A C 1
ATOM 1515 O O . ASP A 1 195 ? 3.392 36.961 38.255 1.00 38.37 195 ASP A O 1
ATOM 1520 N N . GLU A 1 196 ? 3.704 39.069 38.956 1.00 43.23 196 GLU A N 1
ATOM 1521 C CA . GLU A 1 196 ? 3.584 38.731 40.381 1.00 45.41 196 GLU A CA 1
ATOM 1522 C C . GLU A 1 196 ? 2.262 38.022 40.724 1.00 49.03 196 GLU A C 1
ATOM 1523 O O . GLU A 1 196 ? 2.180 37.262 41.690 1.00 46.79 196 GLU A O 1
ATOM 1529 N N . ASN A 1 197 ? 1.248 38.255 39.895 1.00 42.18 197 ASN A N 1
ATOM 1530 C CA . ASN A 1 197 ? -0.057 37.604 40.019 1.00 46.36 197 ASN A CA 1
ATOM 1531 C C . ASN A 1 197 ? -0.196 36.240 39.324 1.00 48.03 197 ASN A C 1
ATOM 1532 O O . ASN A 1 197 ? -1.306 35.715 39.225 1.00 50.81 197 ASN A O 1
ATOM 1537 N N . GLY A 1 198 ? 0.908 35.687 38.824 1.00 54.92 198 GLY A N 1
ATOM 1538 C CA . GLY A 1 198 ? 0.869 34.443 38.035 1.00 44.38 198 GLY A CA 1
ATOM 1539 C C . GLY A 1 198 ? 0.207 34.591 36.670 1.00 46.42 198 GLY A C 1
ATOM 1540 O O . GLY A 1 198 ? -0.407 33.648 36.160 1.00 42.29 198 GLY A O 1
ATOM 1541 N N . VAL A 1 199 ? 0.343 35.770 36.069 1.00 39.10 199 VAL A N 1
ATOM 1542 C CA . VAL A 1 199 ? -0.323 36.081 34.800 1.00 37.39 199 VAL A CA 1
ATOM 1543 C C . VAL A 1 199 ? 0.721 36.263 33.689 1.00 38.12 199 VAL A C 1
ATOM 1544 O O . VAL A 1 199 ? 1.692 37.014 33.842 1.00 40.11 199 VAL A O 1
ATOM 1548 N N . LEU A 1 200 ? 0.552 35.539 32.586 1.00 40.56 200 LEU A N 1
ATOM 1549 C CA . LEU A 1 200 ? 1.497 35.639 31.476 1.00 38.12 200 LEU A CA 1
ATOM 1550 C C . LEU A 1 200 ? 1.801 37.102 31.128 1.00 33.32 200 LEU A C 1
ATOM 1551 O O . LEU A 1 200 ? 0.889 37.874 30.767 1.00 32.16 200 LEU A O 1
ATOM 1556 N N . LYS A 1 201 ? 3.076 37.469 31.202 1.00 31.05 201 LYS A N 1
ATOM 1557 C CA . LYS A 1 201 ? 3.498 38.816 30.790 1.00 35.75 201 LYS A CA 1
ATOM 1558 C C . LYS A 1 201 ? 4.533 38.838 29.664 1.00 38.18 201 LYS A C 1
ATOM 1559 O O . LYS A 1 201 ? 4.823 39.892 29.102 1.00 32.28 201 LYS A O 1
ATOM 1565 N N . GLY A 1 202 ? 5.075 37.677 29.304 1.00 29.80 202 GLY A N 1
ATOM 1566 C CA . GLY A 1 202 ? 6.064 37.634 28.235 1.00 30.55 202 GLY A CA 1
ATOM 1567 C C . GLY A 1 202 ? 6.723 36.275 28.163 1.00 26.91 202 GLY A C 1
ATOM 1568 O O . GLY A 1 202 ? 6.256 35.342 28.788 1.00 27.11 202 GLY A O 1
ATOM 1569 N N . PHE A 1 203 ? 7.829 36.193 27.436 1.00 21.70 203 PHE A N 1
ATOM 1570 C CA . PHE A 1 203 ? 8.593 34.944 27.365 1.00 25.49 203 PHE A CA 1
ATOM 1571 C C . PHE A 1 203 ? 10.035 35.156 27.745 1.00 27.11 203 PHE A C 1
ATOM 1572 O O . PHE A 1 203 ? 10.592 36.212 27.496 1.00 30.99 203 PHE A O 1
ATOM 1580 N N . LYS A 1 204 ? 10.649 34.125 28.312 1.00 24.17 204 LYS A N 1
ATOM 1581 C CA . LYS A 1 204 ? 12.013 34.202 28.824 1.00 25.61 204 LYS A CA 1
ATOM 1582 C C . LYS A 1 204 ? 13.073 34.011 27.739 1.00 33.05 204 LYS A C 1
ATOM 1583 O O . LYS A 1 204 ? 12.873 33.257 26.783 1.00 24.68 204 LYS A O 1
ATOM 1589 N N . GLY A 1 205 ? 14.216 34.670 27.901 1.00 28.04 205 GLY A N 1
ATOM 1590 C CA . GLY A 1 205 ? 15.392 34.356 27.103 1.00 27.94 205 GLY A CA 1
ATOM 1591 C C . GLY A 1 205 ? 15.200 34.815 25.678 1.00 28.30 205 GLY A C 1
ATOM 1592 O O . GLY A 1 205 ? 14.441 35.760 25.430 1.00 33.59 205 GLY A O 1
ATOM 1593 N N . GLU A 1 206 ? 15.918 34.182 24.748 1.00 23.91 206 GLU A N 1
ATOM 1594 C CA . GLU A 1 206 ? 15.798 34.500 23.323 1.00 23.16 206 GLU A CA 1
ATOM 1595 C C . GLU A 1 206 ? 14.794 33.568 22.648 1.00 20.76 206 GLU A C 1
ATOM 1596 O O . GLU A 1 206 ? 14.736 32.374 22.973 1.00 22.39 206 GLU A O 1
ATOM 1602 N N . LEU A 1 207 ? 13.993 34.125 21.751 1.00 20.04 207 LEU A N 1
ATOM 1603 C CA . LEU A 1 207 ? 13.019 33.336 21.000 1.00 17.36 207 LEU A CA 1
ATOM 1604 C C . LEU A 1 207 ? 13.677 32.167 20.271 1.00 17.53 207 LEU A C 1
ATOM 1605 O O . LEU A 1 207 ? 14.670 32.340 19.569 1.00 17.11 207 LEU A O 1
ATOM 1610 N N . ILE A 1 208 ? 13.117 30.962 20.452 1.00 17.40 208 ILE A N 1
ATOM 1611 C CA . ILE A 1 208 ? 13.465 29.820 19.596 1.00 15.73 208 ILE A CA 1
ATOM 1612 C C . ILE A 1 208 ? 12.303 29.675 18.599 1.00 12.30 208 ILE A C 1
ATOM 1613 O O . ILE A 1 208 ? 11.175 29.509 19.008 1.00 16.05 208 ILE A O 1
ATOM 1618 N N . HIS A 1 209 ? 12.594 29.761 17.298 1.00 14.37 209 HIS A N 1
ATOM 1619 C CA . HIS A 1 209 ? 11.571 29.520 16.290 1.00 15.59 209 HIS A CA 1
ATOM 1620 C C . HIS A 1 209 ? 12.010 28.423 15.358 1.00 14.80 209 HIS A C 1
ATOM 1621 O O . HIS A 1 209 ? 13.092 27.875 15.524 1.00 16.80 209 HIS A O 1
ATOM 1628 N N . VAL A 1 210 ? 11.131 28.051 14.426 1.00 15.88 210 VAL A N 1
ATOM 1629 C CA . VAL A 1 210 ? 11.389 26.946 13.500 1.00 17.37 210 VAL A CA 1
ATOM 1630 C C . VAL A 1 210 ? 12.788 26.947 12.864 1.00 18.31 210 VAL A C 1
ATOM 1631 O O . VAL A 1 210 ? 13.429 25.878 12.704 1.00 17.22 210 VAL A O 1
ATOM 1635 N N . PHE A 1 211 ? 13.298 28.142 12.557 1.00 17.13 211 PHE A N 1
ATOM 1636 C CA . PHE A 1 211 ? 14.500 28.218 11.738 1.00 16.09 211 PHE A CA 1
ATOM 1637 C C . PHE A 1 211 ? 15.724 28.847 12.381 1.00 17.18 211 PHE A C 1
ATOM 1638 O O . PHE A 1 211 ? 16.675 29.180 11.692 1.00 22.83 211 PHE A O 1
ATOM 1646 N N . ASN A 1 212 ? 15.755 28.902 13.704 1.00 13.45 212 ASN A N 1
ATOM 1647 C CA . ASN A 1 212 ? 16.976 29.301 14.349 1.00 16.37 212 ASN A CA 1
ATOM 1648 C C . ASN A 1 212 ? 17.465 28.350 15.420 1.00 18.22 212 ASN A C 1
ATOM 1649 O O . ASN A 1 212 ? 18.137 28.778 16.348 1.00 17.20 212 ASN A O 1
ATOM 1654 N N . LYS A 1 213 ? 17.165 27.052 15.306 1.00 14.95 213 LYS A N 1
ATOM 1655 C CA . LYS A 1 213 ? 17.596 26.165 16.367 1.00 14.44 213 LYS A CA 1
ATOM 1656 C C . LYS A 1 213 ? 19.118 26.019 16.364 1.00 16.54 213 LYS A C 1
ATOM 1657 O O . LYS A 1 213 ? 19.689 25.710 17.397 1.00 16.91 213 LYS A O 1
ATOM 1663 N N . HIS A 1 214 ? 19.759 26.278 15.214 1.00 18.77 214 HIS A N 1
ATOM 1664 C CA . HIS A 1 214 ? 21.227 26.341 15.156 1.00 23.44 214 HIS A CA 1
ATOM 1665 C C . HIS A 1 214 ? 21.806 27.283 16.186 1.00 28.25 214 HIS A C 1
ATOM 1666 O O . HIS A 1 214 ? 22.861 27.000 16.766 1.00 32.78 214 HIS A O 1
ATOM 1673 N N . ASP A 1 215 ? 21.096 28.372 16.479 1.00 25.84 215 ASP A N 1
ATOM 1674 C CA . ASP A 1 215 ? 21.491 29.309 17.546 1.00 29.91 215 ASP A CA 1
ATOM 1675 C C . ASP A 1 215 ? 21.470 28.752 18.959 1.00 35.55 215 ASP A C 1
ATOM 1676 O O . ASP A 1 215 ? 22.466 28.817 19.679 1.00 25.34 215 ASP A O 1
ATOM 1681 N N . GLY A 1 216 ? 20.326 28.214 19.362 1.00 25.67 216 GLY A N 1
ATOM 1682 C CA . GLY A 1 216 ? 20.165 27.710 20.695 1.00 25.22 216 GLY A CA 1
ATOM 1683 C C . GLY A 1 216 ? 20.975 26.436 20.889 1.00 21.13 216 GLY A C 1
ATOM 1684 O O . GLY A 1 216 ? 21.297 26.088 22.013 1.00 25.64 216 GLY A O 1
ATOM 1685 N N . ALA A 1 217 ? 21.304 25.751 19.794 1.00 20.90 217 ALA A N 1
ATOM 1686 C CA . ALA A 1 217 ? 22.118 24.532 19.880 1.00 17.25 217 ALA A CA 1
ATOM 1687 C C . ALA A 1 217 ? 23.522 24.894 20.407 1.00 25.93 217 ALA A C 1
ATOM 1688 O O . ALA A 1 217 ? 24.160 24.086 21.069 1.00 26.17 217 ALA A O 1
ATOM 1690 N N . LEU A 1 218 ? 23.994 26.097 20.089 1.00 24.34 218 LEU A N 1
ATOM 1691 C CA . LEU A 1 218 ? 25.349 26.515 20.502 1.00 23.55 218 LEU A CA 1
ATOM 1692 C C . LEU A 1 218 ? 25.345 27.194 21.881 1.00 30.63 218 LEU A C 1
ATOM 1693 O O . LEU A 1 218 ? 26.400 27.410 22.485 1.00 33.65 218 LEU A O 1
ATOM 1698 N N . LYS A 1 219 ? 24.155 27.482 22.399 1.00 25.02 219 LYS A N 1
ATOM 1699 C CA . LYS A 1 219 ? 23.998 28.215 23.639 1.00 25.85 219 LYS A CA 1
ATOM 1700 C C . LYS A 1 219 ? 23.674 27.270 24.807 1.00 25.93 219 LYS A C 1
ATOM 1701 O O . LYS A 1 219 ? 23.215 27.695 25.859 1.00 29.96 219 LYS A O 1
ATOM 1707 N N . ASN A 1 220 ? 23.939 25.983 24.598 1.00 27.06 220 ASN A N 1
ATOM 1708 C CA . ASN A 1 220 ? 23.769 24.966 25.636 1.00 28.69 220 ASN A CA 1
ATOM 1709 C C . ASN A 1 220 ? 25.047 24.167 25.896 1.00 35.97 220 ASN A C 1
ATOM 1710 O O . ASN A 1 220 ? 25.012 22.941 26.012 1.00 27.28 220 ASN A O 1
ATOM 1715 N N . THR A 1 221 ? 26.181 24.862 26.014 1.00 38.87 221 THR A N 1
ATOM 1716 C CA . THR A 1 221 ? 27.478 24.175 26.144 1.00 32.65 221 THR A CA 1
ATOM 1717 C C . THR A 1 221 ? 27.681 23.544 27.506 1.00 29.74 221 THR A C 1
ATOM 1718 O O . THR A 1 221 ? 28.441 22.587 27.629 1.00 38.56 221 THR A O 1
ATOM 1722 N N . ASP A 1 222 ? 27.072 24.103 28.541 1.00 32.44 222 ASP A N 1
ATOM 1723 C CA . ASP A 1 222 ? 27.114 23.446 29.833 1.00 49.73 222 ASP A CA 1
ATOM 1724 C C . ASP A 1 222 ? 26.680 22.009 29.566 1.00 42.25 222 ASP A C 1
ATOM 1725 O O . ASP A 1 222 ? 27.422 21.062 29.839 1.00 37.35 222 ASP A O 1
ATOM 1730 N N . TYR A 1 223 ? 25.524 21.865 28.919 1.00 30.48 223 TYR A N 1
ATOM 1731 C CA . TYR A 1 223 ? 24.898 20.551 28.765 1.00 20.93 223 TYR A CA 1
ATOM 1732 C C . TYR A 1 223 ? 25.745 19.607 27.914 1.00 21.99 223 TYR A C 1
ATOM 1733 O O . TYR A 1 223 ? 26.105 18.498 28.364 1.00 20.89 223 TYR A O 1
ATOM 1742 N N . PHE A 1 224 ? 26.098 20.046 26.705 1.00 19.96 224 PHE A N 1
ATOM 1743 C CA . PHE A 1 224 ? 26.787 19.162 25.776 1.00 16.43 224 PHE A CA 1
ATOM 1744 C C . PHE A 1 224 ? 28.228 18.848 26.174 1.00 18.95 224 PHE A C 1
ATOM 1745 O O . PHE A 1 224 ? 28.682 17.720 25.999 1.00 22.51 224 PHE A O 1
ATOM 1753 N N . SER A 1 225 ? 28.891 19.804 26.817 1.00 24.90 225 SER A N 1
ATOM 1754 C CA . SER A 1 225 ? 30.268 19.553 27.264 1.00 30.00 225 SER A CA 1
ATOM 1755 C C . SER A 1 225 ? 30.335 18.507 28.377 1.00 27.68 225 SER A C 1
ATOM 1756 O O . SER A 1 225 ? 31.319 17.769 28.481 1.00 30.47 225 SER A O 1
ATOM 1759 N N . GLN A 1 226 ? 29.264 18.390 29.162 1.00 24.49 226 GLN A N 1
ATOM 1760 C CA . GLN A 1 226 ? 29.169 17.329 30.178 1.00 26.63 226 GLN A CA 1
ATOM 1761 C C . GLN A 1 226 ? 28.896 15.937 29.583 1.00 26.72 226 GLN A C 1
ATOM 1762 O O . GLN A 1 226 ? 29.095 14.913 30.240 1.00 24.88 226 GLN A O 1
ATOM 1768 N N . LEU A 1 227 ? 28.454 15.910 28.328 1.00 25.82 227 LEU A N 1
ATOM 1769 C CA . LEU A 1 227 ? 28.183 14.669 27.607 1.00 23.85 227 LEU A CA 1
ATOM 1770 C C . LEU A 1 227 ? 29.205 14.383 26.523 1.00 26.04 227 LEU A C 1
ATOM 1771 O O . LEU A 1 227 ? 28.914 13.742 25.519 1.00 20.02 227 LEU A O 1
ATOM 1776 N N . LYS A 1 228 ? 30.432 14.850 26.711 1.00 23.46 228 LYS A N 1
ATOM 1777 C CA . LYS A 1 228 ? 31.456 14.551 25.727 1.00 22.04 228 LYS A CA 1
ATOM 1778 C C . LYS A 1 228 ? 31.593 13.056 25.381 1.00 21.13 228 LYS A C 1
ATOM 1779 O O . LYS A 1 228 ? 31.832 12.711 24.225 1.00 30.72 228 LYS A O 1
ATOM 1785 N N . ASP A 1 229 ? 31.447 12.166 26.356 1.00 20.96 229 ASP A N 1
ATOM 1786 C CA . ASP A 1 229 ? 31.549 10.710 26.115 1.00 19.08 229 ASP A CA 1
ATOM 1787 C C . ASP A 1 229 ? 30.396 10.186 25.222 1.00 21.23 229 ASP A C 1
ATOM 1788 O O . ASP A 1 229 ? 30.497 9.118 24.616 1.00 24.16 229 ASP A O 1
ATOM 1793 N N . ASN A 1 230 ? 29.310 10.944 25.159 1.00 20.55 230 ASN A N 1
ATOM 1794 C CA . ASN A 1 230 ? 28.111 10.463 24.462 1.00 18.00 230 ASN A CA 1
ATOM 1795 C C . ASN A 1 230 ? 28.181 10.886 22.999 1.00 19.83 230 ASN A C 1
ATOM 1796 O O . ASN A 1 230 ? 27.474 11.795 22.560 1.00 21.72 230 ASN A O 1
ATOM 1801 N N . SER A 1 231 ? 29.059 10.215 22.263 1.00 20.92 231 SER A N 1
ATOM 1802 C CA . SER A 1 231 ? 29.430 10.636 20.922 1.00 18.68 231 SER A CA 1
ATOM 1803 C C . SER A 1 231 ? 28.592 9.937 19.854 1.00 20.17 231 SER A C 1
ATOM 1804 O O . SER A 1 231 ? 28.802 10.135 18.670 1.00 21.86 231 SER A O 1
ATOM 1807 N N . ASN A 1 232 ? 27.605 9.150 20.264 1.00 17.88 232 ASN A N 1
ATOM 1808 C CA . ASN A 1 232 ? 26.689 8.556 19.286 1.00 13.59 232 ASN A CA 1
ATOM 1809 C C . ASN A 1 232 ? 25.313 9.193 19.510 1.00 16.10 232 ASN A C 1
ATOM 1810 O O . ASN A 1 232 ? 24.829 9.184 20.623 1.00 15.94 232 ASN A O 1
ATOM 1815 N N . ILE A 1 233 ? 24.696 9.748 18.461 1.00 14.02 233 ILE A N 1
ATOM 1816 C CA . ILE A 1 233 ? 23.524 10.606 18.668 1.00 12.36 233 ILE A CA 1
ATOM 1817 C C . ILE A 1 233 ? 22.429 10.056 17.772 1.00 12.84 233 ILE A C 1
ATOM 1818 O O . ILE A 1 233 ? 22.673 9.688 16.643 1.00 12.81 233 ILE A O 1
ATOM 1823 N N . ILE A 1 234 ? 21.221 9.960 18.310 1.00 12.00 234 ILE A N 1
ATOM 1824 C CA . ILE A 1 234 ? 20.033 9.819 17.467 1.00 10.91 234 ILE A CA 1
ATOM 1825 C C . ILE A 1 234 ? 19.298 11.143 17.515 1.00 10.64 234 ILE A C 1
ATOM 1826 O O . ILE A 1 234 ? 19.001 11.648 18.605 1.00 12.66 234 ILE A O 1
ATOM 1831 N N . LEU A 1 235 ? 19.071 11.742 16.348 1.00 10.73 235 LEU A N 1
ATOM 1832 C CA . LEU A 1 235 ? 18.369 13.028 16.246 1.00 10.04 235 LEU A CA 1
ATOM 1833 C C . LEU A 1 235 ? 17.011 12.744 15.579 1.00 10.99 235 LEU A C 1
ATOM 1834 O O . LEU A 1 235 ? 16.964 11.980 14.580 1.00 11.10 235 LEU A O 1
ATOM 1839 N N . LEU A 1 236 ? 15.939 13.250 16.187 1.00 10.51 236 LEU A N 1
ATOM 1840 C CA A LEU A 1 236 ? 14.592 13.142 15.638 0.70 10.15 236 LEU A CA 1
ATOM 1841 C CA B LEU A 1 236 ? 14.571 13.119 15.674 0.30 9.37 236 LEU A CA 1
ATOM 1842 C C . LEU A 1 236 ? 14.010 14.507 15.387 1.00 10.36 236 LEU A C 1
ATOM 1843 O O . LEU A 1 236 ? 14.068 15.384 16.254 1.00 12.15 236 LEU A O 1
ATOM 1852 N N . GLY A 1 237 ? 13.442 14.684 14.200 1.00 10.84 237 GLY A N 1
ATOM 1853 C CA . GLY A 1 237 ? 12.807 15.943 13.849 1.00 10.61 237 GLY A CA 1
ATOM 1854 C C . GLY A 1 237 ? 11.691 15.797 12.844 1.00 13.20 237 GLY A C 1
ATOM 1855 O O . GLY A 1 237 ? 11.474 14.695 12.335 1.00 12.03 237 GLY A O 1
ATOM 1856 N N . ASP A 1 238 ? 11.000 16.903 12.544 1.00 11.03 238 ASP A N 1
ATOM 1857 C CA . ASP A 1 238 ? 9.943 16.874 11.498 1.00 12.10 238 ASP A CA 1
ATOM 1858 C C . ASP A 1 238 ? 10.150 17.986 10.492 1.00 13.82 238 ASP A C 1
ATOM 1859 O O . ASP A 1 238 ? 9.505 18.040 9.441 1.00 16.38 238 ASP A O 1
ATOM 1864 N N . SER A 1 239 ? 11.077 18.875 10.811 1.00 14.18 239 SER A N 1
ATOM 1865 C CA A SER A 1 239 ? 11.327 20.082 10.000 0.70 16.21 239 SER A CA 1
ATOM 1866 C CA B SER A 1 239 ? 11.323 20.044 9.963 0.30 14.75 239 SER A CA 1
ATOM 1867 C C . SER A 1 239 ? 12.754 20.077 9.455 1.00 13.88 239 SER A C 1
ATOM 1868 O O . SER A 1 239 ? 13.667 19.509 10.065 1.00 16.07 239 SER A O 1
ATOM 1873 N N . GLN A 1 240 ? 12.990 20.829 8.378 1.00 15.70 240 GLN A N 1
ATOM 1874 C CA . GLN A 1 240 ? 14.364 21.083 7.989 1.00 15.32 240 GLN A CA 1
ATOM 1875 C C . GLN A 1 240 ? 15.134 21.854 9.063 1.00 16.18 240 GLN A C 1
ATOM 1876 O O . GLN A 1 240 ? 16.351 21.673 9.214 1.00 18.17 240 GLN A O 1
ATOM 1882 N N . GLY A 1 241 ? 14.415 22.672 9.823 1.00 15.68 241 GLY A N 1
ATOM 1883 C CA . GLY A 1 241 ? 15.027 23.437 10.909 1.00 18.24 241 GLY A CA 1
ATOM 1884 C C . GLY A 1 241 ? 15.604 22.516 11.969 1.00 18.90 241 GLY A C 1
ATOM 1885 O O . GLY A 1 241 ? 16.540 22.881 12.665 1.00 18.27 241 GLY A O 1
ATOM 1886 N N . ASP A 1 242 ? 15.056 21.306 12.089 1.00 14.18 242 ASP A N 1
ATOM 1887 C CA . ASP A 1 242 ? 15.503 20.417 13.165 1.00 11.99 242 ASP A CA 1
ATOM 1888 C C . ASP A 1 242 ? 16.865 19.758 12.923 1.00 13.67 242 ASP A C 1
ATOM 1889 O O . ASP A 1 242 ? 17.470 19.179 13.826 1.00 13.75 242 ASP A O 1
ATOM 1894 N N . LEU A 1 243 ? 17.357 19.854 11.697 1.00 13.46 243 LEU A N 1
ATOM 1895 C CA . LEU A 1 243 ? 18.586 19.201 11.316 1.00 15.38 243 LEU A CA 1
ATOM 1896 C C . LEU A 1 243 ? 19.771 19.836 12.014 1.00 18.52 243 LEU A C 1
ATOM 1897 O O . LEU A 1 243 ? 20.838 19.246 12.058 1.00 19.63 243 LEU A O 1
ATOM 1902 N N . ARG A 1 244 ? 19.569 21.063 12.492 1.00 17.26 244 ARG A N 1
ATOM 1903 C CA . ARG A 1 244 ? 20.593 21.833 13.172 1.00 17.83 244 ARG A CA 1
ATOM 1904 C C . ARG A 1 244 ? 20.681 21.595 14.673 1.00 16.75 244 ARG A C 1
ATOM 1905 O O . ARG A 1 244 ? 21.504 22.212 15.332 1.00 15.88 244 ARG A O 1
ATOM 1913 N N . MET A 1 245 ? 19.853 20.711 15.245 1.00 13.60 245 MET A N 1
ATOM 1914 C CA . MET A 1 245 ? 19.705 20.666 16.705 1.00 12.22 245 MET A CA 1
ATOM 1915 C C . MET A 1 245 ? 20.933 20.045 17.392 1.00 12.99 245 MET A C 1
ATOM 1916 O O . MET A 1 245 ? 21.089 20.233 18.593 1.00 16.37 245 MET A O 1
ATOM 1921 N N . ALA A 1 246 ? 21.748 19.308 16.648 1.00 15.61 246 ALA A N 1
ATOM 1922 C CA . ALA A 1 246 ? 22.957 18.667 17.205 1.00 15.78 246 ALA A CA 1
ATOM 1923 C C . ALA A 1 246 ? 24.223 19.503 16.947 1.00 18.25 246 ALA A C 1
ATOM 1924 O O . ALA A 1 246 ? 25.335 19.011 17.149 1.00 17.96 246 ALA A O 1
ATOM 1926 N N . ASP A 1 247 ? 24.055 20.764 16.548 1.00 17.45 247 ASP A N 1
ATOM 1927 C CA . ASP A 1 247 ? 25.220 21.606 16.186 1.00 18.69 247 ASP A CA 1
ATOM 1928 C C . ASP A 1 247 ? 26.106 21.923 17.399 1.00 24.20 247 ASP A C 1
ATOM 1929 O O . ASP A 1 247 ? 27.265 22.319 17.227 1.00 23.21 247 ASP A O 1
ATOM 1934 N N . GLY A 1 248 ? 25.575 21.800 18.618 1.00 20.38 248 GLY A N 1
ATOM 1935 C CA . GLY A 1 248 ? 26.376 22.076 19.821 1.00 24.62 248 GLY A CA 1
ATOM 1936 C C . GLY A 1 248 ? 27.039 20.852 20.422 1.00 22.65 248 GLY A C 1
ATOM 1937 O O . GLY A 1 248 ? 27.682 20.936 21.471 1.00 22.47 248 GLY A O 1
ATOM 1938 N N . VAL A 1 249 ? 26.863 19.687 19.798 1.00 18.05 249 VAL A N 1
ATOM 1939 C CA . VAL A 1 249 ? 27.380 18.458 20.385 1.00 18.33 249 VAL A CA 1
ATOM 1940 C C . VAL A 1 249 ? 28.902 18.472 20.368 1.00 27.31 249 VAL A C 1
ATOM 1941 O O . VAL A 1 249 ? 29.499 18.928 19.393 1.00 26.96 249 VAL A O 1
ATOM 1945 N N . ALA A 1 250 ? 29.493 17.967 21.452 1.00 27.02 250 ALA A N 1
ATOM 1946 C CA . ALA A 1 250 ? 30.936 18.094 21.735 1.00 28.70 250 ALA A CA 1
ATOM 1947 C C . ALA A 1 250 ? 31.722 17.253 20.747 1.00 29.44 250 ALA A C 1
ATOM 1948 O O . ALA A 1 250 ? 32.616 17.731 20.048 1.00 30.45 250 ALA A O 1
ATOM 1950 N N . ASN A 1 251 ? 31.350 15.989 20.661 1.00 27.19 251 ASN A N 1
ATOM 1951 C CA . ASN A 1 251 ? 32.058 15.070 19.805 1.00 27.79 251 ASN A CA 1
ATOM 1952 C C . ASN A 1 251 ? 31.038 14.154 19.131 1.00 21.59 251 ASN A C 1
ATOM 1953 O O . ASN A 1 251 ? 30.260 13.470 19.801 1.00 23.45 251 ASN A O 1
ATOM 1958 N N . VAL A 1 252 ? 31.046 14.141 17.807 1.00 22.45 252 VAL A N 1
ATOM 1959 C CA . VAL A 1 252 ? 30.149 13.247 17.092 1.00 24.64 252 VAL A CA 1
ATOM 1960 C C . VAL A 1 252 ? 30.902 12.130 16.404 1.00 29.88 252 VAL A C 1
ATOM 1961 O O . VAL A 1 252 ? 31.736 12.372 15.523 1.00 31.26 252 VAL A O 1
ATOM 1965 N N . GLU A 1 253 ? 30.643 10.901 16.824 1.00 19.44 253 GLU A N 1
ATOM 1966 C CA . GLU A 1 253 ? 31.204 9.745 16.143 1.00 22.58 253 GLU A CA 1
ATOM 1967 C C . GLU A 1 253 ? 30.214 9.152 15.153 1.00 24.97 253 GLU A C 1
ATOM 1968 O O . GLU A 1 253 ? 30.566 8.856 14.021 1.00 25.25 253 GLU A O 1
ATOM 1974 N N . HIS A 1 254 ? 29.012 8.845 15.625 1.00 20.25 254 HIS A N 1
ATOM 1975 C CA . HIS A 1 254 ? 27.963 8.348 14.732 1.00 18.03 254 HIS A CA 1
ATOM 1976 C C . HIS A 1 254 ? 26.743 9.154 15.044 1.00 16.86 254 HIS A C 1
ATOM 1977 O O . HIS A 1 254 ? 26.392 9.288 16.212 1.00 17.94 254 HIS A O 1
ATOM 1984 N N . ILE A 1 255 ? 26.071 9.666 14.018 1.00 13.91 255 ILE A N 1
ATOM 1985 C CA . ILE A 1 255 ? 24.804 10.366 14.242 1.00 13.97 255 ILE A CA 1
ATOM 1986 C C . ILE A 1 255 ? 23.804 9.827 13.228 1.00 12.36 255 ILE A C 1
ATOM 1987 O O . ILE A 1 255 ? 24.104 9.694 12.034 1.00 13.33 255 ILE A O 1
ATOM 1992 N N . LEU A 1 256 ? 22.631 9.449 13.724 1.00 10.87 256 LEU A N 1
ATOM 1993 C CA . LEU A 1 256 ? 21.517 9.007 12.882 1.00 11.67 256 LEU A CA 1
ATOM 1994 C C . LEU A 1 256 ? 20.408 10.063 12.959 1.00 12.78 256 LEU A C 1
ATOM 1995 O O . LEU A 1 256 ? 19.957 10.409 14.051 1.00 12.55 256 LEU A O 1
ATOM 2000 N N . LYS A 1 257 ? 20.002 10.600 11.803 1.00 11.24 257 LYS A N 1
ATOM 2001 C CA . LYS A 1 257 ? 18.925 11.615 11.753 1.00 10.20 257 LYS A CA 1
ATOM 2002 C C . LYS A 1 257 ? 17.641 10.987 11.198 1.00 10.99 257 LYS A C 1
ATOM 2003 O O . LYS A 1 257 ? 17.617 10.508 10.061 1.00 12.03 257 LYS A O 1
ATOM 2009 N N . ILE A 1 258 ? 16.595 10.971 12.013 1.00 9.33 258 ILE A N 1
ATOM 2010 C CA . ILE A 1 258 ? 15.320 10.388 11.611 1.00 9.22 258 ILE A CA 1
ATOM 2011 C C . ILE A 1 258 ? 14.339 11.555 11.495 1.00 9.92 258 ILE A C 1
ATOM 2012 O O . ILE A 1 258 ? 14.207 12.379 12.415 1.00 11.11 258 ILE A O 1
ATOM 2017 N N . GLY A 1 259 ? 13.696 11.671 10.330 1.00 8.68 259 GLY A N 1
ATOM 2018 C CA . GLY A 1 259 ? 12.808 12.805 10.100 1.00 8.92 259 GLY A CA 1
ATOM 2019 C C . GLY A 1 259 ? 11.390 12.339 9.820 1.00 11.49 259 GLY A C 1
ATOM 2020 O O . GLY A 1 259 ? 11.179 11.463 8.953 1.00 13.87 259 GLY A O 1
ATOM 2021 N N . TYR A 1 260 ? 10.429 12.945 10.515 1.00 9.27 260 TYR A N 1
ATOM 2022 C CA . TYR A 1 260 ? 9.007 12.690 10.234 1.00 10.97 260 TYR A CA 1
ATOM 2023 C C . TYR A 1 260 ? 8.560 13.661 9.184 1.00 13.10 260 TYR A C 1
ATOM 2024 O O . TYR A 1 260 ? 8.603 14.865 9.405 1.00 14.26 260 TYR A O 1
ATOM 2033 N N . LEU A 1 261 ? 8.115 13.131 8.041 1.00 11.03 261 LEU A N 1
ATOM 2034 C CA . LEU A 1 261 ? 7.578 13.984 6.966 1.00 10.62 261 LEU A CA 1
ATOM 2035 C C . LEU A 1 261 ? 6.054 13.882 6.990 1.00 12.55 261 LEU A C 1
ATOM 2036 O O . LEU A 1 261 ? 5.488 12.824 6.680 1.00 13.30 261 LEU A O 1
ATOM 2041 N N . ASN A 1 262 ? 5.410 14.979 7.421 1.00 10.37 262 ASN A N 1
ATOM 2042 C CA . ASN A 1 262 ? 3.981 14.952 7.797 1.00 12.85 262 ASN A CA 1
ATOM 2043 C C . ASN A 1 262 ? 3.061 15.617 6.777 1.00 16.81 262 ASN A C 1
ATOM 2044 O O . ASN A 1 262 ? 1.863 15.423 6.838 1.00 17.68 262 ASN A O 1
ATOM 2049 N N . ASP A 1 263 ? 3.622 16.412 5.874 1.00 17.33 263 ASP A N 1
ATOM 2050 C CA . ASP A 1 263 ? 2.788 17.261 5.011 1.00 20.58 263 ASP A CA 1
ATOM 2051 C C . ASP A 1 263 ? 3.566 17.674 3.765 1.00 17.20 263 ASP A C 1
ATOM 2052 O O . ASP A 1 263 ? 4.807 17.640 3.745 1.00 16.77 263 ASP A O 1
ATOM 2057 N N . ARG A 1 264 ? 2.837 17.979 2.689 1.00 16.67 264 ARG A N 1
ATOM 2058 C CA . ARG A 1 264 ? 3.461 18.245 1.406 1.00 15.54 264 ARG A CA 1
ATOM 2059 C C . ARG A 1 264 ? 4.442 17.157 1.021 1.00 16.42 264 ARG A C 1
ATOM 2060 O O . ARG A 1 264 ? 5.525 17.425 0.546 1.00 16.81 264 ARG A O 1
ATOM 2068 N N . VAL A 1 265 ? 4.030 15.912 1.222 1.00 15.40 265 VAL A N 1
ATOM 2069 C CA . VAL A 1 265 ? 4.952 14.797 1.085 1.00 16.27 265 VAL A CA 1
ATOM 2070 C C . VAL A 1 265 ? 5.596 14.682 -0.297 1.00 19.07 265 VAL A C 1
ATOM 2071 O O . VAL A 1 265 ? 6.811 14.591 -0.417 1.00 17.95 265 VAL A O 1
ATOM 2075 N N . ASP A 1 266 ? 4.796 14.675 -1.360 1.00 16.09 266 ASP A N 1
ATOM 2076 C CA . ASP A 1 266 ? 5.405 14.492 -2.663 1.00 17.56 266 ASP A CA 1
ATOM 2077 C C . ASP A 1 266 ? 6.410 15.588 -3.009 1.00 18.62 266 ASP A C 1
ATOM 2078 O O . ASP A 1 266 ? 7.470 15.294 -3.574 1.00 20.90 266 ASP A O 1
ATOM 2083 N N . GLU A 1 267 ? 6.093 16.841 -2.648 1.00 16.95 267 GLU A N 1
ATOM 2084 C CA . GLU A 1 267 ? 6.978 17.950 -2.946 1.00 18.08 267 GLU A CA 1
ATOM 2085 C C . GLU A 1 267 ? 8.236 17.972 -2.107 1.00 16.55 267 GLU A C 1
ATOM 2086 O O . GLU A 1 267 ? 9.263 18.513 -2.531 1.00 19.71 267 GLU A O 1
ATOM 2092 N N . LEU A 1 268 ? 8.159 17.394 -0.913 1.00 15.60 268 LEU A N 1
ATOM 2093 C CA . LEU A 1 268 ? 9.261 17.500 0.040 1.00 15.06 268 LEU A CA 1
ATOM 2094 C C . LEU A 1 268 ? 10.082 16.198 0.171 1.00 16.85 268 LEU A C 1
ATOM 2095 O O . LEU A 1 268 ? 11.159 16.200 0.757 1.00 15.41 268 LEU A O 1
ATOM 2100 N N . LEU A 1 269 ? 9.584 15.100 -0.387 1.00 16.07 269 LEU A N 1
ATOM 2101 C CA . LEU A 1 269 ? 10.224 13.802 -0.158 1.00 18.20 269 LEU A CA 1
ATOM 2102 C C . LEU A 1 269 ? 11.703 13.784 -0.553 1.00 17.69 269 LEU A C 1
ATOM 2103 O O . LEU A 1 269 ? 12.537 13.281 0.188 1.00 14.33 269 LEU A O 1
ATOM 2108 N N . GLU A 1 270 ? 12.054 14.336 -1.716 1.00 16.56 270 GLU A N 1
ATOM 2109 C CA . GLU A 1 270 ? 13.455 14.277 -2.135 1.00 19.80 270 GLU A CA 1
ATOM 2110 C C . GLU A 1 270 ? 14.375 15.025 -1.167 1.00 15.82 270 GLU A C 1
ATOM 2111 O O . GLU A 1 270 ? 15.453 14.534 -0.803 1.00 17.79 270 GLU A O 1
ATOM 2117 N N . LYS A 1 271 ? 13.959 16.233 -0.784 1.00 15.66 271 LYS A N 1
ATOM 2118 C CA . LYS A 1 271 ? 14.765 17.087 0.079 1.00 18.06 271 LYS A CA 1
ATOM 2119 C C . LYS A 1 271 ? 14.901 16.397 1.440 1.00 14.48 271 LYS A C 1
ATOM 2120 O O . LYS A 1 271 ? 15.989 16.367 2.017 1.00 14.21 271 LYS A O 1
ATOM 2126 N N . TYR A 1 272 ? 13.812 15.791 1.911 1.00 13.04 272 TYR A N 1
ATOM 2127 C CA . TYR A 1 272 ? 13.885 15.099 3.208 1.00 12.83 272 TYR A CA 1
ATOM 2128 C C . TYR A 1 272 ? 14.776 13.863 3.115 1.00 14.80 272 TYR A C 1
ATOM 2129 O O . TYR A 1 272 ? 15.567 13.606 3.999 1.00 13.64 272 TYR A O 1
ATOM 2138 N N . MET A 1 273 ? 14.616 13.077 2.060 1.00 13.67 273 MET A N 1
ATOM 2139 C CA . MET A 1 273 ? 15.474 11.909 1.892 1.00 14.38 273 MET A CA 1
ATOM 2140 C C . MET A 1 273 ? 16.948 12.245 1.714 1.00 16.16 273 MET A C 1
ATOM 2141 O O . MET A 1 273 ? 17.792 11.468 2.076 1.00 16.29 273 MET A O 1
ATOM 2146 N N . ASP A 1 274 ? 17.264 13.418 1.166 1.00 16.05 274 ASP A N 1
ATOM 2147 C CA . ASP A 1 274 ? 18.649 13.853 1.045 1.00 16.67 274 ASP A CA 1
ATOM 2148 C C . ASP A 1 274 ? 19.257 14.283 2.388 1.00 20.31 274 ASP A C 1
ATOM 2149 O O . ASP A 1 274 ? 20.469 14.219 2.564 1.00 23.07 274 ASP A O 1
ATOM 2154 N N . SER A 1 275 ? 18.424 14.772 3.308 1.00 15.66 275 SER A N 1
ATOM 2155 C CA . SER A 1 275 ? 18.912 15.456 4.510 1.00 17.17 275 SER A CA 1
ATOM 2156 C C . SER A 1 275 ? 18.761 14.633 5.792 1.00 18.06 275 SER A C 1
ATOM 2157 O O . SER A 1 275 ? 19.553 14.781 6.710 1.00 21.38 275 SER A O 1
ATOM 2160 N N . TYR A 1 276 ? 17.743 13.786 5.841 1.00 14.95 276 TYR A N 1
ATOM 2161 C CA . TYR A 1 276 ? 17.594 12.833 6.964 1.00 10.84 276 TYR A CA 1
ATOM 2162 C C . TYR A 1 276 ? 17.994 11.433 6.506 1.00 12.61 276 TYR A C 1
ATOM 2163 O O . TYR A 1 276 ? 17.732 11.024 5.370 1.00 14.02 276 TYR A O 1
ATOM 2172 N N . ASP A 1 277 ? 18.634 10.684 7.388 1.00 10.57 277 ASP A N 1
ATOM 2173 C CA . ASP A 1 277 ? 19.005 9.310 7.047 1.00 10.11 277 ASP A CA 1
ATOM 2174 C C . ASP A 1 277 ? 17.800 8.435 6.836 1.00 11.42 277 ASP A C 1
ATOM 2175 O O . ASP A 1 277 ? 17.798 7.567 5.955 1.00 13.55 277 ASP A O 1
ATOM 2180 N N . ILE A 1 278 ? 16.827 8.544 7.740 1.00 10.07 278 ILE A N 1
ATOM 2181 C CA . ILE A 1 278 ? 15.589 7.766 7.617 1.00 11.26 278 ILE A CA 1
ATOM 2182 C C . ILE A 1 278 ? 14.421 8.743 7.604 1.00 10.92 278 ILE A C 1
ATOM 2183 O O . ILE A 1 278 ? 14.339 9.633 8.485 1.00 12.05 278 ILE A O 1
ATOM 2188 N N . VAL A 1 279 ? 13.550 8.633 6.603 1.00 9.70 279 VAL A N 1
ATOM 2189 C CA . VAL A 1 279 ? 12.348 9.502 6.542 1.00 9.20 279 VAL A CA 1
ATOM 2190 C C . VAL A 1 279 ? 11.130 8.627 6.830 1.00 11.92 279 VAL A C 1
ATOM 2191 O O . VAL A 1 279 ? 10.957 7.529 6.267 1.00 13.28 279 VAL A O 1
ATOM 2195 N N . LEU A 1 280 ? 10.291 9.099 7.736 1.00 11.11 280 LEU A N 1
ATOM 2196 C CA . LEU A 1 280 ? 9.073 8.365 8.127 1.00 9.73 280 LEU A CA 1
ATOM 2197 C C . LEU A 1 280 ? 7.894 9.172 7.612 1.00 12.89 280 LEU A C 1
ATOM 2198 O O . LEU A 1 280 ? 7.627 10.277 8.082 1.00 13.00 280 LEU A O 1
ATOM 2203 N N . VAL A 1 281 ? 7.206 8.643 6.596 1.00 12.02 281 VAL A N 1
ATOM 2204 C CA . VAL A 1 281 ? 6.187 9.426 5.882 1.00 13.47 281 VAL A CA 1
ATOM 2205 C C . VAL A 1 281 ? 4.807 9.142 6.486 1.00 15.36 281 VAL A C 1
ATOM 2206 O O . VAL A 1 281 ? 4.358 7.968 6.521 1.00 14.44 281 VAL A O 1
ATOM 2210 N N . LYS A 1 282 ? 4.137 10.194 6.969 1.00 12.45 282 LYS A N 1
ATOM 2211 C CA . LYS A 1 282 ? 2.784 10.078 7.577 1.00 15.23 282 LYS A CA 1
ATOM 2212 C C . LYS A 1 282 ? 2.719 8.971 8.613 1.00 16.32 282 LYS A C 1
ATOM 2213 O O . LYS A 1 282 ? 1.824 8.118 8.598 1.00 14.70 282 LYS A O 1
ATOM 2219 N N . GLU A 1 283 ? 3.670 9.009 9.536 1.00 14.92 283 GLU A N 1
ATOM 2220 C CA . GLU A 1 283 ? 3.896 7.918 10.464 1.00 14.96 283 GLU A CA 1
ATOM 2221 C C . GLU A 1 283 ? 3.604 8.406 11.883 1.00 14.90 283 GLU A C 1
ATOM 2222 O O . GLU A 1 283 ? 4.228 9.381 12.344 1.00 14.54 283 GLU A O 1
ATOM 2228 N N . GLU A 1 284 ? 2.660 7.763 12.593 1.00 12.41 284 GLU A N 1
ATOM 2229 C CA . GLU A 1 284 ? 2.325 8.265 13.909 1.00 13.95 284 GLU A CA 1
ATOM 2230 C C . GLU A 1 284 ? 2.919 7.466 15.072 1.00 13.43 284 GLU A C 1
ATOM 2231 O O . GLU A 1 284 ? 2.556 7.705 16.206 1.00 16.32 284 GLU A O 1
ATOM 2237 N N . SER A 1 285 ? 3.888 6.598 14.780 1.00 13.68 285 SER A N 1
ATOM 2238 C CA . SER A 1 285 ? 4.542 5.815 15.830 1.00 13.49 285 SER A CA 1
ATOM 2239 C C . SER A 1 285 ? 6.054 6.033 15.921 1.00 13.02 285 SER A C 1
ATOM 2240 O O . SER A 1 285 ? 6.709 6.576 15.011 1.00 13.95 285 SER A O 1
ATOM 2243 N N . LEU A 1 286 ? 6.582 5.612 17.055 1.00 12.39 286 LEU A N 1
ATOM 2244 C CA . LEU A 1 286 ? 8.016 5.633 17.322 1.00 11.26 286 LEU A CA 1
ATOM 2245 C C . LEU A 1 286 ? 8.591 4.225 17.138 1.00 12.22 286 LEU A C 1
ATOM 2246 O O . LEU A 1 286 ? 9.648 3.910 17.677 1.00 12.37 286 LEU A O 1
ATOM 2251 N N . GLU A 1 287 ? 7.906 3.384 16.367 1.00 15.40 287 GLU A N 1
ATOM 2252 C CA . GLU A 1 287 ? 8.409 1.993 16.239 1.00 14.31 287 GLU A CA 1
ATOM 2253 C C . GLU A 1 287 ? 9.816 1.817 15.676 1.00 13.10 287 GLU A C 1
ATOM 2254 O O . GLU A 1 287 ? 10.587 0.960 16.155 1.00 14.13 287 GLU A O 1
ATOM 2260 N N . VAL A 1 288 ? 10.171 2.621 14.681 1.00 10.18 288 VAL A N 1
ATOM 2261 C CA . VAL A 1 288 ? 11.498 2.511 14.098 1.00 12.11 288 VAL A CA 1
ATOM 2262 C C . VAL A 1 288 ? 12.595 2.914 15.092 1.00 12.38 288 VAL A C 1
ATOM 2263 O O . VAL A 1 288 ? 13.541 2.151 15.319 1.00 14.03 288 VAL A O 1
ATOM 2267 N N . VAL A 1 289 ? 12.454 4.065 15.752 1.00 10.44 289 VAL A N 1
ATOM 2268 C CA . VAL A 1 289 ? 13.470 4.422 16.751 1.00 13.00 289 VAL A CA 1
ATOM 2269 C C . VAL A 1 289 ? 13.465 3.430 17.948 1.00 13.42 289 VAL A C 1
ATOM 2270 O O . VAL A 1 289 ? 14.518 3.015 18.421 1.00 13.24 289 VAL A O 1
ATOM 2274 N N . ASN A 1 290 ? 12.276 2.988 18.364 1.00 11.60 290 ASN A N 1
ATOM 2275 C CA . ASN A 1 290 ? 12.221 1.999 19.442 1.00 12.99 290 ASN A CA 1
ATOM 2276 C C . ASN A 1 290 ? 12.965 0.707 19.072 1.00 12.88 290 ASN A C 1
ATOM 2277 O O . ASN A 1 290 ? 13.631 0.075 19.910 1.00 15.22 290 ASN A O 1
ATOM 2282 N N . SER A 1 291 ? 12.854 0.309 17.818 1.00 13.51 291 SER A N 1
ATOM 2283 C CA A SER A 1 291 ? 13.532 -0.908 17.369 0.70 17.38 291 SER A CA 1
ATOM 2284 C CA B SER A 1 291 ? 13.519 -0.902 17.345 0.30 14.06 291 SER A CA 1
ATOM 2285 C C . SER A 1 291 ? 15.042 -0.720 17.394 1.00 16.05 291 SER A C 1
ATOM 2286 O O . SER A 1 291 ? 15.789 -1.611 17.821 1.00 16.47 291 SER A O 1
ATOM 2291 N N . ILE A 1 292 ? 15.519 0.453 16.975 1.00 13.86 292 ILE A N 1
ATOM 2292 C CA . ILE A 1 292 ? 16.944 0.746 17.099 1.00 13.13 292 ILE A CA 1
ATOM 2293 C C . ILE A 1 292 ? 17.432 0.755 18.543 1.00 15.75 292 ILE A C 1
ATOM 2294 O O . ILE A 1 292 ? 18.507 0.219 18.857 1.00 15.92 292 ILE A O 1
ATOM 2299 N N . LEU A 1 293 ? 16.653 1.376 19.430 1.00 14.91 293 LEU A N 1
ATOM 2300 C CA . LEU A 1 293 ? 17.014 1.373 20.846 1.00 14.84 293 LEU A CA 1
ATOM 2301 C C . LEU A 1 293 ? 17.050 -0.057 21.410 1.00 16.99 293 LEU A C 1
ATOM 2302 O O . LEU A 1 293 ? 17.901 -0.368 22.239 1.00 17.59 293 LEU A O 1
ATOM 2307 N N . GLN A 1 294 ? 16.112 -0.894 20.983 1.00 16.80 294 GLN A N 1
ATOM 2308 C CA . GLN A 1 294 ? 16.073 -2.295 21.474 1.00 20.38 294 GLN A CA 1
ATOM 2309 C C . GLN A 1 294 ? 17.370 -3.016 21.099 1.00 22.12 294 GLN A C 1
ATOM 2310 O O . GLN A 1 294 ? 17.889 -3.828 21.882 1.00 21.29 294 GLN A O 1
ATOM 2316 N N . LYS A 1 295 ? 17.920 -2.697 19.929 1.00 17.55 295 LYS A N 1
ATOM 2317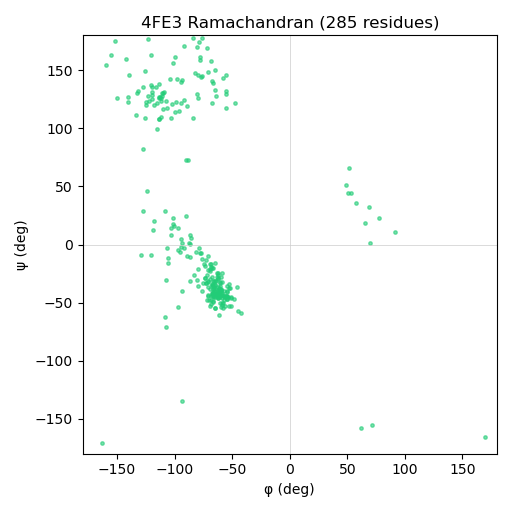 C CA . LYS A 1 295 ? 19.159 -3.346 19.480 1.00 18.82 295 LYS A CA 1
ATOM 2318 C C . LYS A 1 295 ? 20.380 -2.738 20.127 1.00 18.75 295 LYS A C 1
ATOM 2319 O O . LYS A 1 295 ? 21.432 -3.372 20.213 1.00 18.76 295 LYS A O 1
ATOM 2325 N N . THR A 1 296 ? 20.247 -1.510 20.613 1.00 16.19 296 THR A N 1
ATOM 2326 C CA . THR A 1 296 ? 21.393 -0.747 21.095 1.00 15.53 296 THR A CA 1
ATOM 2327 C C . THR A 1 296 ? 21.598 -0.926 22.594 1.00 19.78 296 THR A C 1
ATOM 2328 O O . THR A 1 296 ? 22.731 -1.049 23.063 1.00 21.17 296 THR A O 1
ATOM 2332 N N . LEU A 1 297 ? 20.511 -0.954 23.347 1.00 19.23 297 LEU A N 1
ATOM 2333 C CA . LEU A 1 297 ? 20.609 -0.792 24.786 1.00 19.68 297 LEU A CA 1
ATOM 2334 C C . LEU A 1 297 ? 20.743 -2.132 25.495 1.00 34.07 297 LEU A C 1
ATOM 2335 O O . LEU A 1 297 ? 19.980 -3.054 25.238 1.00 35.06 297 LEU A O 1
#

Sequence (291 aa):
AVHLKMMPEFQKSSVRIKNPTRVEEIICGLIKGGAAKLQIITDFNMTLSRFSYNGKRCPTCCHNIIDNCKLVTDECRRKLLQLKEQYYAIEVDPVLTVEEKFPYMVEWYTKSHGLLIEQGIPKAKLKEIVADSDVMLKEGYENFFGKLQQHGIPVFIFSAGIGDVLEEVIRQAGVYHSNVKVVSNFMDFDENGVLKGFKGELIHVFNKHDGALKNTDYFSQLKDNSNIILLLGDSSQGDLRMADGVANVEHILKIGYLNDRVDELLEKYMDSYDIVLVKEESLEVVNSSILQKTL

InterPro domains:
  IPR006434 Pyrimidine 5'-nucleotidase, eukaryotic [PF05822] (86-329)
  IPR006434 Pyrimidine 5'-nucleotidase, eukaryotic [SFLDG01128] (42-329)
  IPR006434 Pyrimidine 5'-nucleotidase, eukaryotic [TIGR01544] (50-329)
  IPR006434 Pyrimidine 5'-nucleotidase, eukaryotic [cd07504] (59-331)
  IPR023214 HAD superfamily [G3DSA:3.40.50.1000] (70-327)
  IPR036412 HAD-like superfamily [SSF56784] (42-329)

Radius of gyration: 18.75 Å; Cα contacts (8 Å, |Δi|>4): 511; chains: 1; bounding box: 46×49×43 Å

Secondary structure (DSSP, 8-state):
---GGG-GGGTSTTEE-S-HHHHHHHHHHHHHHHHHHEEEEE--TTTTB-SEETTEEPP-HHHHHHTSTTS-HHHHHHHHHHHHHHHHHHH-SSS-HHHHHHHHHHHHHHHHHHHHHTT-BGGGHHHHHHTS---BPBTHHHHHHHHHHTT--EEEEEEEEHHHHHHHHHHTT---TTEEEEEE-EEE-TTSBEEEE-SSPP-TT-HHHHHHT-HHHHHHTTT--EEEEEESSGGGGGTTTT-S--SEEEEEEEE-SSHHHHHHHHHHHSSEEEET--B-HHHHHHHHHH-